Protein AF-A0A355UHU6-F1 (afdb_monomer_lite)

Radius of gyration: 19.0 Å; chains: 1; bounding box: 37×57×44 Å

Structure (mmCIF, N/CA/C/O backbone):
data_AF-A0A355UHU6-F1
#
_entry.id   AF-A0A355UHU6-F1
#
loop_
_atom_site.group_PDB
_atom_site.id
_atom_site.type_symbol
_atom_site.label_atom_id
_atom_site.label_alt_id
_atom_site.label_comp_id
_atom_site.label_asym_id
_atom_site.label_entity_id
_atom_site.label_seq_id
_atom_site.pdbx_PDB_ins_code
_atom_site.Cartn_x
_atom_site.Cartn_y
_atom_site.Cartn_z
_atom_site.occupancy
_atom_site.B_iso_or_equiv
_atom_site.auth_seq_id
_atom_site.auth_comp_id
_atom_site.auth_asym_id
_atom_site.auth_atom_id
_atom_site.pdbx_PDB_model_num
ATOM 1 N N . MET A 1 1 ? -1.831 4.126 7.363 1.00 79.56 1 MET A N 1
ATOM 2 C CA . MET A 1 1 ? -1.917 5.617 7.321 1.00 79.56 1 MET A CA 1
ATOM 3 C C . MET A 1 1 ? -3.038 6.182 6.442 1.00 79.56 1 MET A C 1
ATOM 5 O O . MET A 1 1 ? -3.705 7.107 6.887 1.00 79.56 1 MET A O 1
ATOM 9 N N . ALA A 1 2 ? -3.263 5.689 5.214 1.00 89.00 2 ALA A N 1
ATOM 10 C CA . ALA A 1 2 ? -4.284 6.262 4.321 1.00 89.00 2 ALA A CA 1
ATOM 11 C C . ALA A 1 2 ? -5.703 6.239 4.928 1.00 89.00 2 ALA A C 1
ATOM 13 O O . ALA A 1 2 ? -6.396 7.253 4.894 1.00 89.00 2 ALA A O 1
ATOM 14 N N . ILE A 1 3 ? -6.084 5.127 5.567 1.00 92.25 3 ILE A N 1
ATOM 15 C CA . ILE A 1 3 ? -7.391 4.966 6.225 1.00 92.25 3 ILE A CA 1
ATOM 16 C C . ILE A 1 3 ? -7.560 5.963 7.380 1.00 92.25 3 ILE A C 1
ATOM 18 O O . ILE A 1 3 ? -8.572 6.651 7.427 1.00 92.25 3 ILE A O 1
ATOM 22 N N . LEU A 1 4 ? -6.549 6.120 8.249 1.00 91.81 4 LEU A N 1
ATOM 23 C CA . LEU A 1 4 ? -6.569 7.112 9.338 1.00 91.81 4 LEU A CA 1
ATOM 24 C C . LEU A 1 4 ? -6.825 8.526 8.812 1.00 91.81 4 LEU A C 1
ATOM 26 O O . LEU A 1 4 ? -7.650 9.252 9.357 1.00 91.81 4 LEU A O 1
ATOM 30 N N . ASN A 1 5 ? -6.151 8.909 7.723 1.00 91.06 5 ASN A N 1
ATOM 31 C CA . ASN A 1 5 ? -6.349 10.224 7.124 1.00 91.06 5 ASN A CA 1
ATOM 32 C C . ASN A 1 5 ? -7.797 10.416 6.648 1.00 91.06 5 ASN A C 1
ATOM 34 O O . ASN A 1 5 ? -8.384 11.461 6.913 1.00 91.06 5 ASN A O 1
ATOM 38 N N . GLN A 1 6 ? -8.398 9.416 5.994 1.00 93.06 6 GLN A N 1
ATOM 39 C CA . GLN A 1 6 ? -9.801 9.492 5.567 1.00 93.06 6 GLN A CA 1
ATOM 40 C C . GLN A 1 6 ? -10.775 9.503 6.754 1.00 93.06 6 GLN A C 1
ATOM 42 O O . GLN A 1 6 ? -11.723 10.289 6.762 1.00 93.06 6 GLN A O 1
ATOM 47 N N . ALA A 1 7 ? -10.521 8.690 7.782 1.00 93.44 7 ALA A N 1
ATOM 48 C CA . ALA A 1 7 ? -11.329 8.656 9.000 1.00 93.44 7 ALA A CA 1
ATOM 49 C C . ALA A 1 7 ? -11.343 10.013 9.721 1.00 93.44 7 ALA A C 1
ATOM 51 O O . ALA A 1 7 ? -12.395 10.473 10.161 1.00 93.44 7 ALA A O 1
ATOM 52 N N . ILE A 1 8 ? -10.200 10.700 9.773 1.00 92.81 8 ILE A N 1
ATOM 53 C CA . ILE A 1 8 ? -10.086 12.025 10.390 1.00 92.81 8 ILE A CA 1
ATOM 54 C C . ILE A 1 8 ? -10.704 13.105 9.494 1.00 92.81 8 ILE A C 1
ATOM 56 O O . ILE A 1 8 ? -11.571 13.850 9.939 1.00 92.81 8 ILE A O 1
ATOM 60 N N . THR A 1 9 ? -10.271 13.198 8.235 1.00 91.31 9 THR A N 1
ATOM 61 C CA . THR A 1 9 ? -10.611 14.336 7.360 1.00 91.31 9 THR A CA 1
ATOM 62 C C . THR A 1 9 ? -12.025 14.277 6.795 1.00 91.31 9 THR A C 1
ATOM 64 O O . THR A 1 9 ? -12.657 15.319 6.651 1.00 91.31 9 THR A O 1
ATOM 67 N N . ILE A 1 10 ? -12.531 13.080 6.486 1.00 90.94 10 ILE A N 1
ATOM 68 C CA . ILE A 1 10 ? -13.889 12.886 5.962 1.00 90.94 10 ILE A CA 1
ATOM 69 C C . ILE A 1 10 ? -14.829 12.392 7.059 1.00 90.94 10 ILE A C 1
ATOM 71 O O . ILE A 1 10 ? -15.985 12.803 7.119 1.00 90.94 10 ILE A O 1
ATOM 75 N N . GLY A 1 11 ? -14.362 11.470 7.902 1.00 90.25 11 GLY A N 1
ATOM 76 C CA . GLY A 1 11 ? -15.195 10.859 8.937 1.00 90.25 11 GLY A CA 1
ATOM 77 C C . GLY A 1 11 ? -15.430 11.732 10.165 1.00 90.25 11 GLY A C 1
ATOM 78 O O . GLY A 1 11 ? -16.421 11.503 10.854 1.00 90.25 11 GLY A O 1
ATOM 79 N N . GLY A 1 12 ? -14.544 12.696 10.443 1.00 91.81 12 GLY A N 1
ATOM 80 C CA . GLY A 1 12 ? -14.554 13.449 11.699 1.00 91.81 12 GLY A CA 1
ATOM 81 C C . GLY A 1 12 ? -14.265 12.575 12.925 1.00 91.81 12 GLY A C 1
ATOM 82 O O . GLY A 1 12 ? -14.586 12.960 14.043 1.00 91.81 12 GLY A O 1
ATOM 83 N N . ASP A 1 13 ? -13.670 11.391 12.743 1.00 93.31 13 ASP A N 1
ATOM 84 C CA . ASP A 1 13 ? -13.537 10.380 13.799 1.00 93.31 13 ASP A CA 1
ATOM 85 C C . ASP A 1 13 ? -12.340 10.634 14.741 1.00 93.31 13 ASP A C 1
ATOM 87 O O . ASP A 1 13 ? -11.940 9.737 15.478 1.00 93.31 13 ASP A O 1
ATOM 91 N N . LEU A 1 14 ? -11.763 11.843 14.754 1.00 91.94 14 LEU A N 1
ATOM 92 C CA . LEU A 1 14 ? -10.572 12.159 15.554 1.00 91.94 14 LEU A CA 1
ATOM 93 C C . LEU A 1 14 ? -10.762 11.831 17.042 1.00 91.94 14 LEU A C 1
ATOM 95 O O . LEU A 1 14 ? -9.931 11.139 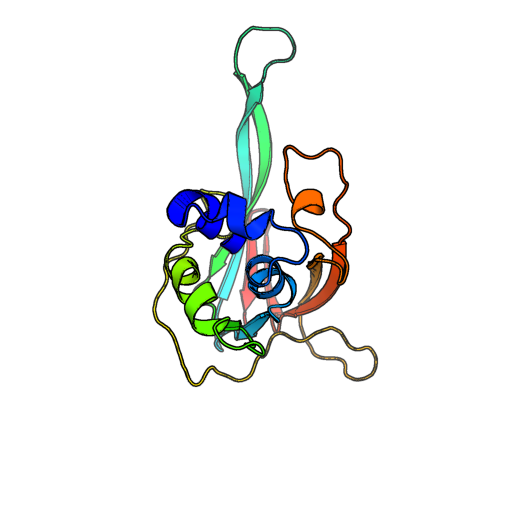17.621 1.00 91.94 14 LEU A O 1
ATOM 99 N N . GLU A 1 15 ? -11.866 12.273 17.647 1.00 91.25 15 GLU A N 1
ATOM 100 C CA . GLU A 1 15 ? -12.151 12.017 19.067 1.00 91.25 15 GLU A CA 1
ATOM 101 C C . GLU A 1 15 ? -12.335 10.520 19.354 1.00 91.25 15 GLU A C 1
ATOM 103 O O . GLU A 1 15 ? -11.826 9.994 20.346 1.00 91.25 15 GLU A O 1
ATOM 108 N N . LYS A 1 16 ? -13.005 9.803 18.443 1.00 92.12 16 LYS A N 1
ATOM 109 C CA . LYS A 1 16 ? -13.212 8.356 18.565 1.00 92.12 16 LYS A CA 1
ATOM 110 C C . LYS A 1 16 ? -11.896 7.601 18.484 1.00 92.12 16 LYS A C 1
ATOM 112 O O . LYS A 1 16 ? -11.697 6.665 19.249 1.00 92.12 16 LYS A O 1
ATOM 117 N N . LEU A 1 17 ? -11.005 7.992 17.575 1.00 91.81 17 LEU A N 1
ATOM 118 C CA . LEU A 1 17 ? -9.686 7.381 17.409 1.00 91.81 17 LEU A CA 1
ATOM 119 C C . LEU A 1 17 ? -8.762 7.693 18.594 1.00 91.81 17 LEU A C 1
ATOM 121 O O . LEU A 1 17 ? -8.019 6.815 19.022 1.00 91.81 17 LEU A O 1
ATOM 125 N N . ALA A 1 18 ? -8.838 8.907 19.144 1.00 90.25 18 ALA A N 1
ATOM 126 C CA . ALA A 1 18 ? -8.024 9.353 20.275 1.00 90.25 18 ALA A CA 1
ATOM 127 C C . ALA A 1 18 ? -8.492 8.810 21.639 1.00 90.25 18 ALA A C 1
ATOM 129 O O . ALA A 1 18 ? -7.778 8.937 22.632 1.00 90.25 18 ALA A O 1
ATOM 130 N N . THR A 1 19 ? -9.681 8.203 21.710 1.00 91.06 19 THR A N 1
ATOM 131 C CA . THR A 1 19 ? -10.182 7.591 22.946 1.00 91.06 19 THR A CA 1
ATOM 132 C C . THR A 1 19 ? -9.255 6.453 23.391 1.00 91.06 19 THR A C 1
ATOM 134 O O . THR A 1 19 ? -8.835 5.620 22.584 1.00 91.06 19 THR A O 1
ATOM 137 N N . ILE A 1 20 ? -8.940 6.392 24.688 1.00 82.25 20 ILE A N 1
ATOM 138 C CA . ILE A 1 20 ? -8.117 5.317 25.260 1.00 82.25 20 ILE A CA 1
ATOM 139 C C . ILE A 1 20 ? -8.783 3.965 24.972 1.00 82.25 20 ILE A C 1
ATOM 141 O O . ILE A 1 20 ? -9.972 3.796 25.230 1.00 82.25 20 ILE A O 1
ATOM 145 N N . ASN A 1 21 ? -8.011 3.006 24.454 1.00 81.56 21 ASN A N 1
ATOM 146 C CA . ASN A 1 21 ? -8.501 1.692 24.014 1.00 81.56 21 ASN A CA 1
ATOM 147 C C . ASN A 1 21 ? -9.633 1.776 22.973 1.00 81.56 21 ASN A C 1
ATOM 149 O O . ASN A 1 21 ? -10.577 0.992 23.004 1.00 81.56 21 ASN A O 1
ATOM 153 N N . SER A 1 22 ? -9.549 2.738 22.051 1.00 87.69 2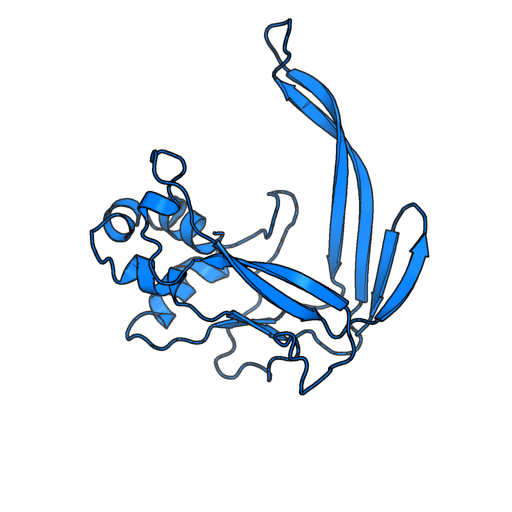2 SER A N 1
ATOM 154 C CA . SER A 1 22 ? -10.507 2.867 20.956 1.00 87.69 22 SER A CA 1
ATOM 155 C C . SER A 1 22 ? -10.571 1.609 20.089 1.00 87.69 22 SER A C 1
ATOM 157 O O . SER A 1 22 ? -9.607 1.273 19.396 1.00 87.69 22 SER A O 1
ATOM 159 N N . ASN A 1 23 ? -11.757 0.997 20.037 1.00 89.88 23 ASN A N 1
ATOM 160 C CA . ASN A 1 23 ? -12.057 -0.082 19.095 1.00 89.88 23 ASN A CA 1
ATOM 161 C C . ASN A 1 23 ? -11.900 0.379 17.631 1.00 89.88 23 ASN A C 1
ATOM 163 O O . ASN A 1 23 ? -11.504 -0.383 16.760 1.00 89.88 23 ASN A O 1
ATOM 167 N N . PHE A 1 24 ? -12.161 1.655 17.335 1.00 92.31 24 PHE A N 1
ATOM 168 C CA . PHE A 1 24 ? -12.012 2.185 15.976 1.00 92.31 24 PHE A CA 1
ATOM 169 C C . PHE A 1 24 ? -10.550 2.287 15.552 1.00 92.31 24 PHE A C 1
ATOM 171 O O . PHE A 1 24 ? -10.222 2.097 14.381 1.00 92.31 24 PHE A O 1
ATOM 178 N N . PHE A 1 25 ? -9.659 2.583 16.501 1.00 93.25 25 PHE A N 1
ATOM 179 C CA . PHE A 1 25 ? -8.235 2.564 16.215 1.00 93.25 25 PHE A CA 1
ATOM 180 C C . PHE A 1 25 ? -7.731 1.130 16.030 1.00 93.25 25 PHE A C 1
ATOM 182 O O . PHE A 1 25 ? -6.998 0.886 15.072 1.00 93.25 25 PHE A O 1
ATOM 189 N N . SER A 1 26 ? -8.173 0.172 16.859 1.00 92.06 26 SER A N 1
ATOM 190 C CA . SER A 1 26 ? -7.826 -1.246 16.671 1.00 92.06 26 SER A CA 1
ATOM 191 C C . SER A 1 26 ? -8.353 -1.802 15.349 1.00 92.06 26 SER A C 1
ATOM 193 O O . SER A 1 26 ? -7.637 -2.549 14.694 1.00 92.06 26 SER A O 1
ATOM 195 N N . PHE A 1 27 ? -9.527 -1.365 14.876 1.00 93.94 27 PHE A N 1
ATOM 196 C CA . PHE A 1 27 ? -10.042 -1.744 13.554 1.00 93.94 27 PHE A CA 1
ATOM 197 C C . PHE A 1 27 ? -9.082 -1.416 12.409 1.00 93.94 27 PHE A C 1
ATOM 199 O O . PHE A 1 27 ? -9.077 -2.140 11.418 1.00 93.94 27 PHE A O 1
ATOM 206 N N . ILE A 1 28 ? -8.301 -0.335 12.524 1.00 93.19 28 ILE A N 1
ATOM 207 C CA . ILE A 1 28 ? -7.316 0.067 11.511 1.00 93.19 28 ILE A CA 1
ATOM 208 C C . ILE A 1 28 ? -5.939 -0.527 11.816 1.00 93.19 28 ILE A C 1
ATOM 210 O O . ILE A 1 28 ? -5.252 -0.945 10.891 1.00 93.19 28 ILE A O 1
ATOM 214 N N . ARG A 1 29 ? -5.517 -0.519 13.086 1.00 91.75 29 ARG A N 1
ATOM 215 C CA . ARG A 1 29 ? -4.189 -0.982 13.513 1.00 91.75 29 ARG A CA 1
ATOM 216 C C . ARG A 1 29 ? -4.016 -2.484 13.320 1.00 91.75 29 ARG A C 1
ATOM 218 O O . ARG A 1 29 ? -2.966 -2.905 12.866 1.00 91.75 29 ARG A O 1
ATOM 225 N N . ASP A 1 30 ? -5.039 -3.255 13.671 1.00 91.25 30 ASP A N 1
ATOM 226 C CA . ASP A 1 30 ? -4.998 -4.720 13.664 1.00 91.25 30 ASP A CA 1
ATOM 227 C C . ASP A 1 30 ? -5.579 -5.304 12.367 1.00 91.25 30 ASP A C 1
ATOM 229 O O . ASP A 1 30 ? -5.757 -6.515 12.256 1.00 91.25 30 ASP A O 1
ATOM 233 N N . ALA A 1 31 ? -5.926 -4.456 11.390 1.00 91.94 31 ALA A N 1
ATOM 234 C CA . ALA A 1 31 ? -6.365 -4.924 10.084 1.00 91.94 31 ALA A CA 1
ATOM 235 C C . ALA A 1 31 ? -5.192 -5.605 9.383 1.00 91.94 31 ALA A C 1
ATOM 237 O O . ALA A 1 31 ? -4.225 -4.945 9.011 1.00 91.94 31 ALA A O 1
ATOM 238 N N . LYS A 1 32 ? -5.303 -6.914 9.168 1.00 92.38 32 LYS A N 1
ATOM 239 C CA . LYS A 1 32 ? -4.347 -7.640 8.342 1.00 92.38 32 LYS A CA 1
ATOM 240 C C . LYS A 1 32 ? -4.660 -7.377 6.872 1.00 92.38 32 LYS A C 1
ATOM 242 O O . LYS A 1 32 ? -5.812 -7.494 6.446 1.00 92.38 32 LYS A O 1
ATOM 247 N N . ILE A 1 33 ? -3.631 -6.965 6.136 1.00 94.19 33 ILE A N 1
ATOM 248 C CA . ILE A 1 33 ? -3.735 -6.526 4.748 1.00 94.19 33 ILE A CA 1
ATOM 249 C C . ILE A 1 33 ? -2.888 -7.450 3.886 1.00 94.19 33 ILE A C 1
ATOM 251 O O . ILE A 1 33 ? -1.673 -7.499 4.038 1.00 94.19 33 ILE A O 1
ATOM 255 N N . ASP A 1 34 ? -3.541 -8.123 2.952 1.00 96.06 34 ASP A N 1
ATOM 256 C CA . ASP A 1 34 ? -2.912 -8.970 1.950 1.00 96.06 34 ASP A CA 1
ATOM 257 C C . ASP A 1 34 ? -3.133 -8.375 0.550 1.00 96.06 34 ASP A C 1
ATOM 259 O O . ASP A 1 34 ? -3.939 -7.459 0.353 1.00 96.06 34 ASP A O 1
ATOM 263 N N . PHE A 1 35 ? -2.404 -8.877 -0.447 1.00 97.00 35 PHE A N 1
ATOM 264 C CA . PHE A 1 35 ? -2.485 -8.362 -1.813 1.00 97.00 35 PHE A CA 1
ATOM 265 C C . PHE A 1 35 ? -2.568 -9.487 -2.835 1.00 97.00 35 PHE A C 1
ATOM 267 O O . PHE A 1 35 ? -1.878 -10.508 -2.732 1.00 97.00 35 PHE A O 1
ATOM 274 N N . TYR A 1 36 ? -3.364 -9.238 -3.869 1.00 97.94 36 TYR A N 1
ATOM 275 C CA . TYR A 1 36 ? -3.374 -10.040 -5.078 1.00 97.94 36 TYR A CA 1
ATOM 276 C C . TYR A 1 36 ? -3.027 -9.173 -6.290 1.00 97.94 36 TYR A C 1
ATOM 278 O O . TYR A 1 36 ? -3.587 -8.095 -6.510 1.00 97.94 36 TYR A O 1
ATOM 286 N N . ILE A 1 37 ? -2.059 -9.654 -7.066 1.00 97.31 37 ILE A N 1
ATOM 287 C CA . ILE A 1 37 ? -1.626 -9.055 -8.324 1.00 97.31 37 ILE A CA 1
ATOM 288 C C . ILE A 1 37 ? -2.040 -9.974 -9.470 1.00 97.31 37 ILE A C 1
ATOM 290 O O . ILE A 1 37 ? -1.618 -11.127 -9.523 1.00 97.31 37 ILE A O 1
ATOM 294 N N . GLU A 1 38 ? -2.830 -9.461 -10.409 1.00 97.12 38 GLU A N 1
ATOM 295 C CA . GLU A 1 38 ? -3.298 -10.232 -11.561 1.00 97.12 38 GLU A CA 1
ATOM 296 C C . GLU A 1 38 ? -2.134 -10.732 -12.436 1.00 97.12 38 GLU A C 1
ATOM 298 O O . GLU A 1 38 ? -1.136 -10.033 -12.632 1.00 97.12 38 GLU A O 1
ATOM 303 N N . ALA A 1 39 ? -2.267 -11.932 -13.004 1.00 95.38 39 ALA A N 1
ATOM 304 C CA . ALA A 1 39 ? -1.291 -12.476 -13.942 1.00 95.38 39 ALA A CA 1
ATOM 305 C C . ALA A 1 39 ? -1.168 -11.620 -15.217 1.00 95.38 39 ALA A C 1
ATOM 307 O O . ALA A 1 39 ? -2.123 -10.999 -15.672 1.00 95.38 39 ALA A O 1
ATOM 308 N N . ASN A 1 40 ? 0.011 -11.642 -15.844 1.00 95.69 40 ASN A N 1
ATOM 309 C CA . ASN A 1 40 ? 0.364 -10.781 -16.981 1.00 95.69 40 ASN A CA 1
ATOM 310 C C . ASN A 1 40 ? 0.266 -9.267 -16.708 1.00 95.69 40 ASN A C 1
ATOM 312 O O . ASN A 1 40 ? 0.210 -8.481 -17.656 1.00 95.69 40 ASN A O 1
ATOM 316 N N . SER A 1 41 ? 0.316 -8.852 -15.442 1.00 97.31 41 SER A N 1
ATOM 317 C CA . SER A 1 41 ? 0.420 -7.443 -15.072 1.00 97.31 41 SER A CA 1
ATOM 318 C C . SER A 1 41 ? 1.834 -6.917 -15.285 1.00 97.31 41 SER A C 1
ATOM 320 O O . SER A 1 41 ? 2.824 -7.608 -15.037 1.00 97.31 41 SER A O 1
ATOM 322 N N . TYR A 1 42 ? 1.926 -5.658 -15.697 1.00 97.88 42 TYR A N 1
ATOM 323 C CA . TYR A 1 42 ? 3.162 -4.911 -15.866 1.00 97.88 42 TYR A CA 1
ATOM 324 C C . TYR A 1 42 ? 3.239 -3.771 -14.853 1.00 97.88 42 TYR A C 1
ATOM 326 O O . TYR A 1 42 ? 2.275 -3.033 -14.639 1.00 97.88 42 TYR A O 1
ATOM 334 N N . PHE A 1 43 ? 4.431 -3.594 -14.289 1.00 97.69 43 PHE A N 1
ATOM 335 C CA . PHE A 1 43 ? 4.759 -2.520 -13.359 1.00 97.69 43 PHE A CA 1
ATOM 336 C C . PHE A 1 43 ? 5.936 -1.731 -13.915 1.00 97.69 43 PHE A C 1
ATOM 338 O O . PHE A 1 43 ? 7.057 -2.236 -13.978 1.00 97.69 43 PHE A O 1
ATOM 345 N N . ALA A 1 44 ? 5.693 -0.488 -14.323 1.00 97.19 44 ALA A N 1
ATOM 346 C CA . ALA A 1 44 ? 6.744 0.399 -14.805 1.00 97.19 44 ALA A CA 1
ATOM 347 C C . ALA A 1 44 ? 7.103 1.404 -13.711 1.00 97.19 44 ALA A C 1
ATOM 349 O O . ALA A 1 44 ? 6.327 2.308 -13.402 1.00 97.19 44 ALA A O 1
ATOM 350 N N . VAL A 1 45 ? 8.291 1.250 -13.133 1.00 95.88 45 VAL A N 1
ATOM 351 C CA . VAL A 1 45 ? 8.869 2.198 -12.181 1.00 95.88 45 VAL A CA 1
ATOM 352 C C . VAL A 1 45 ? 9.623 3.254 -12.973 1.00 95.88 45 VAL A C 1
ATOM 354 O O . VAL A 1 45 ? 10.631 2.952 -13.601 1.00 95.88 45 VAL A O 1
ATOM 357 N N . ASN A 1 46 ? 9.128 4.486 -12.984 1.00 94.56 46 ASN A N 1
ATOM 358 C CA . ASN A 1 46 ? 9.772 5.620 -13.630 1.00 94.56 46 ASN A CA 1
ATOM 359 C C . ASN A 1 46 ? 10.683 6.356 -12.641 1.00 94.56 46 ASN A C 1
ATOM 361 O O . ASN A 1 46 ? 10.214 6.825 -11.604 1.00 94.56 46 ASN A O 1
ATOM 365 N N . ASN A 1 47 ? 11.950 6.524 -13.015 1.00 91.50 47 ASN A N 1
ATOM 366 C CA . ASN A 1 47 ? 12.952 7.247 -12.240 1.00 91.50 47 ASN A CA 1
ATOM 367 C C . ASN A 1 47 ? 12.977 8.710 -12.690 1.00 91.50 47 ASN A C 1
ATOM 369 O O . ASN A 1 47 ? 13.602 9.070 -13.691 1.00 91.50 47 ASN A O 1
ATOM 373 N N . SER A 1 48 ? 12.292 9.567 -11.941 1.00 85.62 48 SER A N 1
ATOM 374 C CA . SER A 1 48 ? 12.098 10.971 -12.279 1.00 85.62 48 SER A CA 1
ATOM 375 C C . SER A 1 48 ? 13.004 11.898 -11.466 1.00 85.62 48 SER A C 1
ATOM 377 O O . SER A 1 48 ? 13.012 11.899 -10.233 1.00 85.62 48 SER A O 1
ATOM 379 N N . PHE A 1 49 ? 13.712 12.779 -12.175 1.00 85.19 49 PHE A N 1
ATOM 380 C CA . PHE A 1 49 ? 14.361 13.955 -11.599 1.00 85.19 49 PHE A CA 1
ATOM 381 C C . PHE A 1 49 ? 13.424 15.153 -11.725 1.00 85.19 49 PHE A C 1
ATOM 383 O O . PHE A 1 49 ? 13.287 15.735 -12.800 1.00 85.19 49 PHE A O 1
ATOM 390 N N . VAL A 1 50 ? 12.780 15.529 -10.621 1.00 82.25 50 VAL A N 1
ATOM 391 C CA . VAL A 1 50 ? 11.839 16.655 -10.593 1.00 82.25 50 VAL A CA 1
ATOM 392 C C . VAL A 1 50 ? 12.395 17.806 -9.769 1.00 82.25 50 VAL A C 1
ATOM 394 O O . VAL A 1 50 ? 13.024 17.606 -8.729 1.00 82.25 50 VAL A O 1
ATOM 397 N N . LYS A 1 51 ? 12.137 19.040 -10.205 1.00 84.94 51 LYS A N 1
ATOM 398 C CA . LYS A 1 51 ? 12.339 20.212 -9.350 1.00 84.94 51 LYS A CA 1
ATOM 399 C C . LYS A 1 51 ? 11.144 20.354 -8.413 1.00 84.94 51 LYS A C 1
ATOM 401 O O . LYS A 1 51 ? 10.001 20.350 -8.861 1.00 84.94 51 LYS A O 1
ATOM 406 N N . ILE A 1 52 ? 11.409 20.492 -7.120 1.00 85.12 52 ILE A N 1
ATOM 407 C CA . ILE A 1 52 ? 10.406 20.771 -6.092 1.00 85.12 52 ILE A CA 1
ATOM 408 C C . ILE A 1 52 ? 10.730 22.082 -5.387 1.00 85.12 52 ILE A C 1
ATOM 410 O O . ILE A 1 52 ? 11.884 22.502 -5.326 1.00 85.12 52 ILE A O 1
ATOM 414 N N . LEU A 1 53 ? 9.705 22.707 -4.825 1.00 87.94 53 LEU A N 1
ATOM 415 C CA . LEU A 1 53 ? 9.850 23.877 -3.975 1.00 87.94 53 LEU A CA 1
ATOM 416 C C . LEU A 1 53 ? 10.105 23.436 -2.528 1.00 87.94 53 LEU A C 1
ATOM 418 O O . LEU A 1 53 ? 9.397 22.573 -2.006 1.00 87.94 53 LEU A O 1
ATOM 422 N N . LYS A 1 54 ? 11.120 24.012 -1.881 1.00 86.31 54 LYS A N 1
ATOM 423 C CA . LYS A 1 54 ? 11.371 23.886 -0.437 1.00 86.31 54 LYS A CA 1
ATOM 424 C C . LYS A 1 54 ? 11.452 25.277 0.193 1.00 86.31 54 LYS A C 1
ATOM 426 O O . LYS A 1 54 ? 11.879 26.198 -0.502 1.00 86.31 54 LYS A O 1
ATOM 431 N N . PRO A 1 55 ? 11.074 25.439 1.473 1.00 87.62 55 PRO A N 1
ATOM 432 C CA . PRO A 1 55 ? 11.294 26.692 2.187 1.00 87.62 55 PRO A CA 1
ATOM 433 C C . PRO A 1 55 ? 12.752 27.134 2.039 1.00 87.62 55 PRO A C 1
ATOM 435 O O . PRO A 1 55 ? 13.667 26.320 2.222 1.00 87.62 55 PRO A O 1
ATOM 438 N N . SER A 1 56 ? 12.957 28.386 1.634 1.00 88.00 56 SER A N 1
ATOM 439 C CA . SER A 1 56 ? 14.299 28.950 1.525 1.00 88.00 56 SER A CA 1
ATOM 440 C C . SER A 1 56 ? 14.924 29.071 2.918 1.00 88.00 56 SER A C 1
ATOM 442 O O . SER A 1 56 ? 14.230 29.275 3.910 1.00 88.00 56 SER A O 1
ATOM 444 N N . ARG A 1 57 ? 16.246 28.882 3.005 1.00 79.94 57 ARG A N 1
ATOM 445 C CA . ARG A 1 57 ? 16.997 29.033 4.266 1.00 79.94 57 ARG A CA 1
ATOM 446 C C . ARG A 1 57 ? 17.437 30.476 4.520 1.00 79.94 57 ARG A C 1
ATOM 448 O O . ARG A 1 57 ? 17.856 30.771 5.632 1.00 79.94 57 ARG A O 1
ATOM 455 N N . SER A 1 58 ? 17.405 31.323 3.493 1.00 79.56 58 SER A N 1
ATOM 456 C CA . SER A 1 58 ? 17.993 32.668 3.501 1.00 79.56 58 SER A CA 1
ATOM 457 C C . SER A 1 58 ? 17.013 33.782 3.140 1.00 79.56 58 SER A C 1
ATOM 459 O O . SER A 1 58 ? 17.266 34.918 3.516 1.00 79.56 58 SER A O 1
ATOM 461 N N . ASP A 1 59 ? 15.916 33.466 2.449 1.00 76.50 59 ASP A N 1
ATOM 462 C CA . ASP A 1 59 ? 14.912 34.437 1.996 1.00 76.50 59 ASP A CA 1
ATOM 463 C C . ASP A 1 59 ? 13.517 34.047 2.486 1.00 76.50 59 ASP A C 1
ATOM 465 O O . ASP A 1 59 ? 13.234 32.863 2.698 1.00 76.50 59 ASP A O 1
ATOM 469 N N . ASP A 1 60 ? 12.614 35.023 2.563 1.00 77.19 60 ASP A N 1
ATOM 470 C CA . ASP A 1 60 ? 11.183 34.751 2.671 1.00 77.19 60 ASP A CA 1
ATOM 471 C C . ASP A 1 60 ? 10.681 34.142 1.352 1.00 77.19 60 ASP A C 1
ATOM 473 O O . ASP A 1 60 ? 10.649 34.792 0.307 1.00 77.19 60 ASP A O 1
ATOM 477 N N . GLY A 1 61 ? 10.299 32.861 1.380 1.00 86.56 61 GLY A N 1
ATOM 478 C CA . GLY A 1 61 ? 9.682 32.180 0.240 1.00 86.56 61 GLY A CA 1
ATOM 479 C C . GLY A 1 61 ? 10.180 30.755 -0.004 1.00 86.56 61 GLY A C 1
ATOM 480 O O . GLY A 1 61 ? 10.666 30.062 0.893 1.00 86.56 61 GLY A O 1
ATOM 481 N N . PHE A 1 62 ? 10.026 30.291 -1.248 1.00 89.75 62 PHE A N 1
ATOM 482 C CA . PHE A 1 62 ? 10.366 28.929 -1.659 1.00 89.75 62 PHE A CA 1
ATOM 483 C C . PHE A 1 62 ? 11.481 28.910 -2.708 1.00 89.75 62 PHE A C 1
ATOM 485 O O . PHE A 1 62 ? 11.367 29.531 -3.761 1.00 89.75 62 PHE A O 1
ATOM 492 N N . GLY A 1 63 ? 12.525 28.123 -2.455 1.00 87.50 63 GLY A N 1
ATOM 493 C CA . GLY A 1 63 ? 13.587 27.834 -3.416 1.00 87.50 63 GLY A CA 1
ATOM 494 C C . GLY A 1 63 ? 13.322 26.547 -4.200 1.00 87.50 63 GLY A C 1
ATOM 495 O O . GLY A 1 63 ? 12.758 25.585 -3.670 1.00 87.50 63 GLY A O 1
ATOM 496 N N . GLN A 1 64 ? 13.763 26.498 -5.460 1.00 88.94 64 GLN A N 1
ATOM 497 C CA . GLN A 1 64 ? 13.769 25.260 -6.241 1.00 88.94 64 GLN A CA 1
ATOM 498 C C . GLN A 1 64 ? 14.925 24.356 -5.804 1.00 88.94 64 GLN A C 1
ATOM 500 O O . GLN A 1 64 ? 16.071 24.784 -5.701 1.00 88.94 64 GLN A O 1
ATOM 505 N N . THR A 1 65 ? 14.643 23.073 -5.621 1.00 89.12 65 THR A N 1
ATOM 506 C CA . THR A 1 65 ? 15.655 22.040 -5.405 1.00 89.12 65 THR A CA 1
ATOM 507 C C . THR A 1 65 ? 15.309 20.800 -6.212 1.00 89.12 65 THR A C 1
ATOM 509 O O . THR A 1 65 ? 14.144 20.548 -6.519 1.00 89.12 65 THR A O 1
ATOM 512 N N . VAL A 1 66 ? 16.317 20.019 -6.575 1.00 87.81 66 VAL A N 1
ATOM 513 C CA . VAL A 1 66 ? 16.110 18.757 -7.281 1.00 87.81 66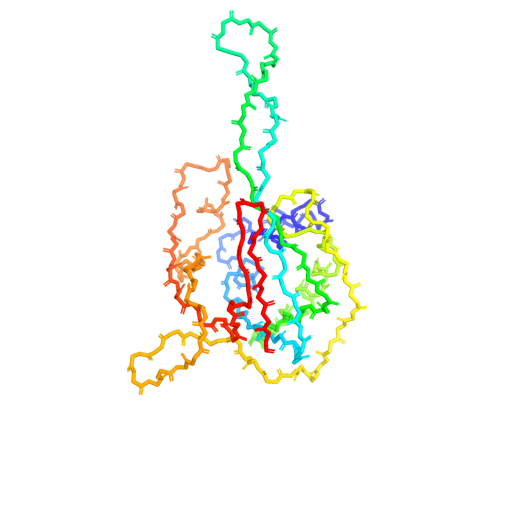 VAL A CA 1
ATOM 514 C C . VAL A 1 66 ? 15.747 17.679 -6.265 1.00 87.81 66 VAL A C 1
ATOM 516 O O . VAL A 1 66 ? 16.385 17.550 -5.221 1.00 87.81 66 VAL A O 1
ATOM 519 N N . ALA A 1 67 ? 14.713 16.904 -6.570 1.00 86.50 67 ALA A N 1
ATOM 520 C CA . ALA A 1 67 ? 14.347 15.711 -5.830 1.00 86.50 67 ALA A CA 1
ATOM 521 C C . ALA A 1 67 ? 14.294 14.516 -6.777 1.00 86.50 67 ALA A C 1
ATOM 523 O O . ALA A 1 67 ? 13.710 14.588 -7.860 1.00 86.50 67 ALA A O 1
ATOM 524 N N . PHE A 1 68 ? 14.885 13.416 -6.328 1.00 87.38 68 PHE A N 1
ATOM 525 C CA . PHE A 1 68 ? 14.716 12.119 -6.958 1.00 87.38 68 PHE A CA 1
ATOM 526 C C . PHE A 1 68 ? 13.387 11.520 -6.497 1.00 87.38 68 PHE A C 1
ATOM 528 O O . PHE A 1 68 ? 13.090 11.519 -5.297 1.00 87.38 68 PHE A O 1
ATOM 535 N N . ARG A 1 69 ? 12.557 11.083 -7.444 1.00 88.06 69 ARG A N 1
ATOM 536 C CA . ARG A 1 69 ? 11.275 10.436 -7.166 1.00 88.06 69 ARG A CA 1
ATOM 537 C C . ARG A 1 69 ? 11.065 9.275 -8.110 1.00 88.06 69 ARG A C 1
ATOM 539 O O . ARG A 1 69 ? 11.305 9.402 -9.305 1.00 88.06 69 ARG A O 1
ATOM 546 N N . GLU A 1 70 ? 10.524 8.204 -7.563 1.00 91.50 70 GLU A N 1
ATOM 547 C CA . GLU A 1 70 ? 10.074 7.058 -8.333 1.00 91.50 70 GLU A CA 1
ATOM 548 C C . GLU A 1 70 ? 8.546 7.031 -8.340 1.00 91.50 70 GLU A C 1
ATOM 550 O O . GLU A 1 70 ? 7.901 7.281 -7.317 1.00 91.50 70 GLU A O 1
ATOM 555 N N . TYR A 1 71 ? 7.972 6.780 -9.513 1.00 92.75 71 TYR A N 1
ATOM 556 C CA . TYR A 1 71 ? 6.534 6.616 -9.710 1.00 92.75 71 TYR A CA 1
ATOM 557 C C . TYR A 1 71 ? 6.277 5.258 -10.336 1.00 92.75 71 TYR A C 1
ATOM 559 O O . TYR A 1 71 ? 7.024 4.845 -11.216 1.00 92.75 71 TYR A O 1
ATOM 567 N N . ILE A 1 72 ? 5.215 4.583 -9.912 1.00 94.56 72 ILE A N 1
ATOM 568 C CA . ILE A 1 72 ? 4.859 3.264 -10.430 1.00 94.56 72 ILE A CA 1
ATOM 569 C C . ILE A 1 72 ? 3.592 3.407 -11.263 1.00 94.56 72 ILE A C 1
ATOM 571 O O . ILE A 1 72 ? 2.586 3.926 -10.782 1.00 94.56 72 ILE A O 1
ATOM 575 N N . TYR A 1 73 ? 3.655 2.948 -12.506 1.00 95.38 73 TYR A N 1
ATOM 576 C CA . TYR A 1 73 ? 2.484 2.683 -13.330 1.00 95.38 73 TYR A CA 1
ATOM 577 C C . TYR A 1 73 ? 2.136 1.197 -13.246 1.00 95.38 73 TYR A C 1
ATOM 579 O O . TYR A 1 73 ? 3.028 0.355 -13.357 1.00 95.38 73 TYR A O 1
ATOM 587 N N . LEU A 1 74 ? 0.850 0.900 -13.063 1.00 96.06 74 LEU A N 1
ATOM 588 C CA . LEU A 1 74 ? 0.292 -0.446 -13.001 1.00 96.06 74 LEU A CA 1
ATOM 589 C C . LEU A 1 74 ? -0.589 -0.647 -14.239 1.00 96.06 74 LEU A C 1
ATOM 591 O O . LEU A 1 74 ? -1.453 0.189 -14.508 1.00 96.06 74 LEU A O 1
ATOM 595 N N . SER A 1 75 ? -0.378 -1.727 -14.996 1.00 97.31 75 SER A N 1
ATOM 596 C CA . SER A 1 75 ? -1.211 -2.028 -16.174 1.00 97.31 75 SER A CA 1
ATOM 597 C C . SER A 1 75 ? -2.585 -2.599 -15.825 1.00 97.31 75 SER A C 1
ATOM 599 O O . SER A 1 75 ? -3.493 -2.522 -16.648 1.00 97.31 75 SER A O 1
ATOM 601 N N . SER A 1 76 ? -2.710 -3.187 -14.637 1.00 97.06 76 SER A N 1
ATOM 602 C CA . SER A 1 76 ? -3.897 -3.901 -14.169 1.00 97.06 76 SER A CA 1
ATOM 603 C C . SER A 1 76 ? -4.263 -3.434 -12.756 1.00 97.06 76 SER A C 1
ATOM 605 O O . SER A 1 76 ? -3.394 -2.905 -12.048 1.00 97.06 76 SER A O 1
ATOM 607 N N . PRO A 1 77 ? -5.527 -3.597 -12.330 1.00 96.25 77 PRO A N 1
ATOM 608 C CA . PRO A 1 77 ? -5.936 -3.298 -10.964 1.00 96.25 77 PRO A CA 1
ATOM 609 C C . PRO A 1 77 ? -5.112 -4.060 -9.919 1.00 96.25 77 PRO A C 1
ATOM 611 O O . PRO A 1 77 ? -4.719 -5.206 -10.124 1.00 96.25 77 PRO A O 1
ATOM 614 N N . LEU A 1 78 ? -4.876 -3.413 -8.778 1.00 96.06 78 LEU A N 1
ATOM 615 C CA . LEU A 1 78 ? -4.322 -4.054 -7.589 1.00 96.06 78 LEU A CA 1
ATOM 616 C C . LEU A 1 78 ? -5.472 -4.411 -6.653 1.00 96.06 78 LEU A C 1
ATOM 618 O O . LEU A 1 78 ?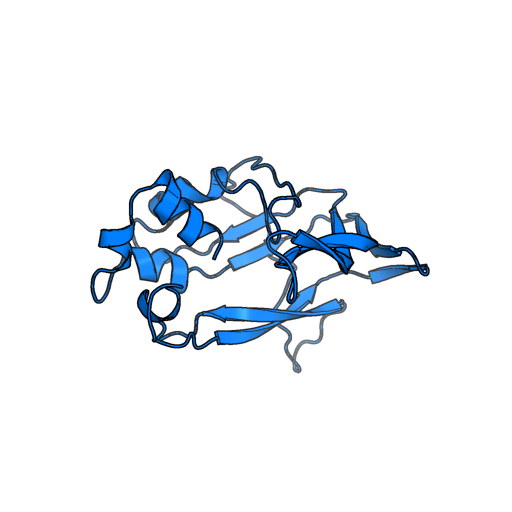 -6.231 -3.525 -6.252 1.00 96.06 78 LEU A O 1
ATOM 622 N N . GLU A 1 79 ? -5.565 -5.677 -6.265 1.00 97.62 79 GLU A N 1
ATOM 623 C CA . GLU A 1 79 ? -6.517 -6.116 -5.254 1.00 97.62 79 GLU A CA 1
ATOM 624 C C . GLU A 1 79 ? -5.867 -6.039 -3.868 1.00 97.62 79 GLU A C 1
ATOM 626 O O . GLU A 1 79 ? -4.784 -6.582 -3.635 1.00 97.62 79 GLU A O 1
ATOM 631 N N . ILE A 1 80 ? -6.525 -5.320 -2.957 1.00 96.75 80 ILE A N 1
ATOM 632 C CA . ILE A 1 80 ? -6.102 -5.157 -1.564 1.00 96.75 80 ILE A CA 1
ATOM 633 C C . ILE A 1 80 ? -7.123 -5.878 -0.693 1.00 96.75 80 ILE A C 1
ATOM 635 O O . ILE A 1 80 ? -8.299 -5.507 -0.663 1.00 96.75 80 ILE A O 1
ATOM 639 N N . ILE A 1 81 ? -6.662 -6.898 0.014 1.00 97.00 81 ILE A N 1
ATOM 640 C CA . ILE A 1 81 ? -7.486 -7.832 0.768 1.00 97.00 81 ILE A CA 1
ATOM 641 C C . ILE A 1 81 ? -7.381 -7.458 2.242 1.00 97.00 81 ILE A C 1
ATOM 643 O O . ILE A 1 81 ? -6.286 -7.337 2.778 1.00 97.00 81 ILE A O 1
ATOM 647 N N . PHE A 1 82 ? -8.521 -7.261 2.899 1.00 95.31 82 PHE A N 1
ATOM 648 C CA . PHE A 1 82 ? -8.580 -6.942 4.324 1.00 95.31 82 PHE A CA 1
ATOM 649 C C . PHE A 1 82 ? -9.206 -8.108 5.077 1.00 95.31 82 PHE A C 1
ATOM 651 O O . PHE A 1 82 ? -10.374 -8.432 4.857 1.00 95.31 82 PHE A O 1
ATOM 658 N N . GLU A 1 83 ? -8.452 -8.708 5.994 1.00 93.19 83 GLU A N 1
ATOM 659 C CA . GLU A 1 83 ? -9.002 -9.682 6.930 1.00 93.19 83 GLU A CA 1
ATOM 660 C C . GLU A 1 83 ? -9.717 -8.935 8.064 1.00 93.19 83 GLU A C 1
ATOM 662 O O . GLU A 1 83 ? -9.122 -8.116 8.770 1.00 93.19 83 GLU A O 1
ATOM 667 N N . THR A 1 84 ? -11.013 -9.197 8.236 1.00 90.25 84 THR A N 1
ATOM 668 C CA . THR A 1 84 ? -11.827 -8.574 9.285 1.00 90.25 84 THR A CA 1
ATOM 669 C C . THR A 1 84 ? -12.176 -9.601 10.348 1.00 90.25 84 THR A C 1
ATOM 671 O O . THR A 1 84 ? -12.880 -10.568 10.060 1.00 90.25 84 THR A O 1
ATOM 674 N N . GLN A 1 85 ? -11.706 -9.381 11.573 1.00 86.62 85 GLN A N 1
ATOM 675 C CA . GLN A 1 85 ? -11.901 -10.305 12.696 1.00 86.62 85 GLN A CA 1
ATOM 676 C C . GLN A 1 85 ? -12.896 -9.772 13.734 1.00 86.62 85 GLN A C 1
ATOM 678 O O . GLN A 1 85 ? -13.510 -10.553 14.457 1.00 86.62 85 GLN A O 1
ATOM 683 N N . GLN A 1 86 ? -13.051 -8.448 13.827 1.00 87.75 86 GLN A N 1
ATOM 684 C CA . GLN A 1 86 ? -13.888 -7.804 14.840 1.00 87.75 86 GLN A CA 1
ATOM 685 C C . GLN A 1 86 ? -15.262 -7.429 14.268 1.00 87.75 86 GLN A C 1
ATOM 687 O O . GLN A 1 86 ? -15.380 -7.012 13.113 1.00 87.75 86 GLN A O 1
ATOM 692 N N . GLU A 1 87 ? -16.306 -7.537 15.092 1.00 89.44 87 GLU A N 1
ATOM 693 C CA . GLU A 1 87 ? -17.659 -7.103 14.731 1.00 89.44 87 GLU A CA 1
ATOM 694 C C . GLU A 1 87 ? -17.672 -5.598 14.407 1.00 89.44 87 GLU A C 1
ATOM 696 O O . GLU A 1 87 ? -17.113 -4.786 15.148 1.00 89.44 87 GLU A O 1
ATOM 701 N N . GLY A 1 88 ? -18.273 -5.209 13.279 1.00 91.94 88 GLY A N 1
ATOM 702 C CA . GLY A 1 88 ? -18.314 -3.814 12.827 1.00 91.94 88 GLY A CA 1
ATOM 703 C C . GLY A 1 88 ? -17.046 -3.315 12.115 1.00 91.94 88 GLY A C 1
ATOM 704 O O . GLY A 1 88 ? -17.046 -2.201 11.580 1.00 91.94 88 GLY A O 1
ATOM 705 N N . GLN A 1 89 ? -15.957 -4.100 12.090 1.00 94.00 89 GLN A N 1
ATOM 706 C CA . GLN A 1 89 ? -14.694 -3.695 11.460 1.00 94.00 89 GLN A CA 1
ATOM 707 C C . GLN A 1 89 ? -14.851 -3.532 9.946 1.00 94.00 89 GLN A C 1
ATOM 709 O O . GLN A 1 89 ? -14.372 -2.546 9.383 1.00 94.00 89 GLN A O 1
ATOM 714 N N . LYS A 1 90 ? -15.548 -4.466 9.288 1.00 94.19 90 LYS A N 1
ATOM 715 C CA . LYS A 1 90 ? -15.791 -4.429 7.840 1.00 94.19 90 LYS A CA 1
ATOM 716 C C . LYS A 1 90 ? -16.523 -3.151 7.444 1.00 94.19 90 LYS A C 1
ATOM 718 O O . LYS A 1 90 ? -16.048 -2.414 6.583 1.00 94.19 90 LYS A O 1
ATOM 723 N N . GLU A 1 91 ? -17.636 -2.856 8.107 1.00 94.56 91 GLU A N 1
ATOM 724 C CA . GLU A 1 91 ? -18.468 -1.681 7.852 1.00 94.56 91 GLU A CA 1
ATOM 725 C C . GLU A 1 91 ? -17.679 -0.389 8.094 1.00 94.56 91 GLU A C 1
ATOM 727 O O . GLU A 1 91 ? -17.756 0.562 7.308 1.00 94.56 91 GLU A O 1
ATOM 732 N N . TYR A 1 92 ? -16.873 -0.364 9.161 1.00 95.12 92 TYR A N 1
ATOM 733 C CA . TYR A 1 92 ? -16.031 0.780 9.483 1.00 95.12 92 TYR A CA 1
ATOM 734 C C . TYR A 1 92 ? -14.955 1.031 8.419 1.00 95.12 92 TYR A C 1
ATOM 736 O O . TYR A 1 92 ? -14.801 2.161 7.952 1.00 95.12 92 TYR A O 1
ATOM 744 N N . LEU A 1 93 ? -14.236 -0.010 7.992 1.00 94.94 93 LEU A N 1
ATOM 745 C CA . LEU A 1 93 ? -13.216 0.101 6.948 1.00 94.94 93 LEU A CA 1
ATOM 746 C C . LEU A 1 93 ? -13.845 0.493 5.604 1.00 94.94 93 LEU A C 1
ATOM 748 O O . LEU A 1 93 ? -13.369 1.422 4.942 1.00 94.94 93 LEU A O 1
ATOM 752 N N . GLN A 1 94 ? -14.960 -0.139 5.224 1.00 94.94 94 GLN A N 1
ATOM 753 C CA . GLN A 1 94 ? -15.672 0.167 3.983 1.00 94.94 94 GLN A CA 1
ATOM 754 C C . GLN A 1 94 ? -16.152 1.619 3.922 1.00 94.94 94 GLN A C 1
ATOM 756 O O . GLN A 1 94 ? -16.132 2.208 2.847 1.00 94.94 94 GLN A O 1
ATOM 761 N N . LYS A 1 95 ? -16.486 2.265 5.048 1.00 95.00 95 LYS A N 1
ATOM 762 C CA . LYS A 1 95 ? -16.841 3.6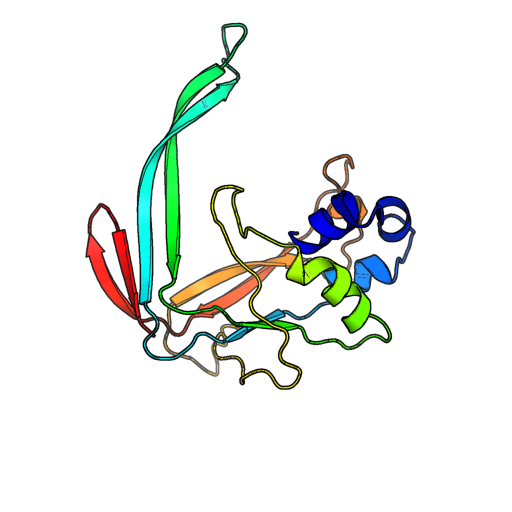99 5.084 1.00 95.00 95 LYS A CA 1
ATOM 763 C C . LYS A 1 95 ? -15.746 4.618 4.516 1.00 95.00 95 LYS A C 1
ATOM 765 O O . LYS A 1 95 ? -16.062 5.730 4.066 1.00 95.00 95 LYS A O 1
ATOM 770 N N . PHE A 1 96 ? -14.482 4.189 4.558 1.00 95.44 96 PHE A N 1
ATOM 771 C CA . PHE A 1 96 ? -13.319 5.013 4.217 1.00 95.44 96 PHE A CA 1
ATOM 772 C C . PHE A 1 96 ? -12.487 4.491 3.048 1.00 95.44 96 PHE A C 1
ATOM 774 O O . PHE A 1 96 ? -11.929 5.308 2.318 1.00 95.44 96 PHE A O 1
ATOM 781 N N . LEU A 1 97 ? -12.409 3.174 2.843 1.00 94.94 97 LEU A N 1
ATOM 782 C CA . LEU A 1 97 ? -11.544 2.575 1.821 1.00 94.94 97 LEU A CA 1
ATOM 783 C C . LEU A 1 97 ? -11.839 3.100 0.408 1.00 94.94 97 LEU A C 1
ATOM 785 O O . LEU A 1 97 ? -10.921 3.564 -0.262 1.00 94.94 97 LEU A O 1
ATOM 789 N N . HIS A 1 98 ? -13.109 3.144 -0.011 1.00 94.38 98 HIS A N 1
ATOM 790 C CA . HIS A 1 98 ? -13.498 3.638 -1.342 1.00 94.38 98 HIS A CA 1
ATOM 791 C C . HIS A 1 98 ? -13.263 5.146 -1.546 1.00 94.38 98 HIS A C 1
ATOM 793 O O . HIS A 1 98 ? -13.423 5.657 -2.652 1.00 94.38 98 HIS A O 1
ATOM 799 N N . LYS A 1 99 ? -12.907 5.881 -0.484 1.00 94.31 99 LYS A N 1
ATOM 800 C CA . LYS A 1 99 ? -12.614 7.322 -0.529 1.00 94.31 99 LYS A CA 1
ATOM 801 C C . LYS A 1 99 ? -11.121 7.615 -0.644 1.00 94.31 99 LYS A C 1
ATOM 803 O O . LYS A 1 99 ? -10.732 8.769 -0.821 1.00 94.31 99 LYS A O 1
ATOM 808 N N . ILE A 1 100 ? -10.272 6.596 -0.528 1.00 94.31 100 ILE A N 1
ATOM 809 C CA . ILE A 1 100 ? -8.837 6.736 -0.757 1.00 94.31 100 ILE A CA 1
ATOM 810 C C . ILE A 1 100 ? -8.613 6.862 -2.263 1.00 94.31 100 ILE A C 1
ATOM 812 O O . ILE A 1 100 ? -8.930 5.957 -3.024 1.00 94.31 100 ILE A O 1
ATOM 816 N N . ASN A 1 101 ? -8.047 7.991 -2.679 1.00 93.38 101 ASN A N 1
ATOM 817 C CA . ASN A 1 101 ? -7.791 8.310 -4.084 1.00 93.38 101 ASN A CA 1
ATOM 818 C C . ASN A 1 101 ? -6.297 8.428 -4.428 1.00 93.38 101 ASN A C 1
ATOM 820 O O . ASN A 1 101 ? -5.937 8.823 -5.537 1.00 93.38 101 ASN A O 1
ATOM 824 N N . TYR A 1 102 ? -5.414 8.126 -3.475 1.00 93.31 102 TYR A N 1
ATOM 825 C CA . TYR A 1 102 ? -3.980 8.025 -3.713 1.00 93.31 102 TYR A CA 1
ATOM 826 C C . TYR A 1 102 ? -3.304 7.114 -2.689 1.00 93.31 102 TYR A C 1
ATOM 828 O O . TYR A 1 102 ? -3.667 7.103 -1.509 1.00 93.31 102 TYR A O 1
ATOM 836 N N . PHE A 1 103 ? -2.241 6.438 -3.123 1.00 91.12 103 PHE A N 1
ATOM 837 C CA . PHE A 1 103 ? -1.282 5.772 -2.243 1.00 91.12 103 PHE A CA 1
ATOM 838 C C . PHE A 1 103 ? 0.102 6.407 -2.415 1.00 91.12 103 PHE A C 1
ATOM 840 O O . PHE A 1 103 ? 0.551 6.693 -3.521 1.00 91.12 103 PHE A O 1
ATOM 847 N N . GLY A 1 104 ? 0.783 6.690 -1.302 1.00 89.12 104 GLY A N 1
ATOM 848 C CA . GLY A 1 104 ? 2.054 7.416 -1.311 1.00 89.12 104 GLY A CA 1
ATOM 849 C C . GLY A 1 104 ? 1.868 8.936 -1.335 1.00 89.12 104 GLY A C 1
ATOM 850 O O . GLY A 1 104 ? 1.475 9.539 -0.334 1.00 89.12 104 GLY A O 1
ATOM 851 N N . LYS A 1 105 ? 2.215 9.596 -2.445 1.00 86.81 105 LYS A N 1
ATOM 852 C CA . LYS A 1 105 ? 2.092 11.061 -2.582 1.00 86.81 105 LYS A CA 1
ATOM 853 C C . LYS A 1 105 ? 0.765 11.424 -3.253 1.00 86.81 105 LYS A C 1
ATOM 855 O O . LYS A 1 105 ? 0.259 10.662 -4.059 1.00 86.81 105 LYS A O 1
ATOM 860 N N . LYS A 1 106 ? 0.250 12.636 -3.000 1.00 85.19 106 LYS A N 1
ATOM 861 C CA . LYS A 1 106 ? -1.019 13.136 -3.578 1.00 85.19 106 LYS A CA 1
ATOM 862 C C . LYS A 1 106 ? -1.102 13.086 -5.115 1.00 85.19 106 LYS A C 1
ATOM 864 O O . LYS A 1 106 ? -2.198 13.114 -5.649 1.00 85.19 106 LYS A O 1
ATOM 869 N N . GLY A 1 107 ? 0.033 13.045 -5.818 1.00 85.44 107 GLY A N 1
ATOM 870 C CA . GLY A 1 107 ? 0.077 12.903 -7.281 1.00 85.44 107 GLY A CA 1
ATOM 871 C C . GLY A 1 107 ? -0.022 11.459 -7.791 1.00 85.44 107 GLY A C 1
ATOM 872 O O . GLY A 1 107 ? -0.028 11.260 -8.998 1.00 85.44 107 GLY A O 1
ATOM 873 N N . CYS A 1 108 ? -0.063 10.463 -6.905 1.00 90.62 108 CYS A N 1
ATOM 874 C CA . CYS A 1 108 ? -0.151 9.046 -7.252 1.00 90.62 108 CYS A CA 1
ATOM 875 C C . CYS A 1 108 ? -1.616 8.600 -7.195 1.00 90.62 108 CYS A C 1
ATOM 877 O O . CYS A 1 108 ? -2.060 8.060 -6.185 1.00 90.62 108 CYS A O 1
ATOM 879 N N . PHE A 1 109 ? -2.374 8.898 -8.246 1.00 92.38 109 PHE A N 1
ATOM 880 C CA . PHE A 1 109 ? -3.811 8.643 -8.295 1.00 92.38 109 PHE A CA 1
ATOM 881 C C . PHE A 1 109 ? -4.143 7.144 -8.273 1.00 92.38 109 PHE A C 1
ATOM 883 O O . PHE A 1 109 ? -3.541 6.363 -9.004 1.00 92.38 109 PHE A O 1
ATOM 890 N N . PHE A 1 110 ? -5.131 6.776 -7.461 1.00 94.25 110 PHE A N 1
ATOM 891 C CA . PHE A 1 110 ? -5.781 5.467 -7.443 1.00 94.25 110 PHE A CA 1
ATOM 892 C C . PHE A 1 110 ? -7.294 5.678 -7.457 1.00 94.25 110 PHE A C 1
ATOM 894 O O . PHE A 1 110 ? -7.795 6.610 -6.830 1.00 94.25 110 PHE A O 1
ATOM 901 N N . GLN A 1 111 ? -8.022 4.805 -8.148 1.00 93.88 111 GLN A N 1
ATOM 902 C CA . GLN A 1 111 ? -9.479 4.826 -8.174 1.00 93.88 111 GLN A CA 1
ATOM 903 C C . GLN A 1 111 ? -10.014 3.509 -7.628 1.00 93.88 111 GLN A C 1
ATOM 905 O O . GLN A 1 111 ? -9.593 2.437 -8.053 1.00 93.88 111 GLN A O 1
ATOM 910 N N . PHE A 1 112 ? -10.946 3.607 -6.686 1.00 96.50 112 PHE A N 1
ATOM 911 C CA . PHE A 1 112 ? -11.713 2.459 -6.228 1.00 96.50 112 PHE A CA 1
ATOM 912 C C . PHE A 1 112 ? -12.569 1.904 -7.375 1.00 96.50 112 PHE A C 1
ATOM 914 O O . PHE A 1 112 ? -13.233 2.676 -8.070 1.00 96.50 112 PHE A O 1
ATOM 921 N N . ILE A 1 113 ? -12.551 0.583 -7.548 1.00 96.56 113 ILE A N 1
ATOM 922 C CA . ILE A 1 113 ? -13.335 -0.119 -8.570 1.00 96.56 113 ILE A CA 1
ATOM 923 C C . ILE A 1 113 ? -14.569 -0.733 -7.915 1.00 96.56 113 ILE A C 1
ATOM 925 O O . ILE A 1 113 ? -15.686 -0.288 -8.168 1.00 96.56 113 ILE A O 1
ATOM 929 N N . GLU A 1 114 ? -14.367 -1.711 -7.034 1.00 96.56 114 GLU A N 1
ATOM 930 C CA . GLU A 1 114 ? -15.449 -2.437 -6.377 1.00 96.56 114 GLU A CA 1
ATOM 931 C C . GLU A 1 114 ? -14.998 -3.091 -5.065 1.00 96.56 114 GLU A C 1
ATOM 933 O O . GLU A 1 114 ? -13.812 -3.117 -4.731 1.00 96.56 114 GLU A O 1
ATOM 938 N N . TYR A 1 115 ? -15.972 -3.609 -4.314 1.00 96.69 115 TYR A N 1
ATOM 939 C CA . TYR A 1 115 ? -15.732 -4.508 -3.191 1.00 96.69 115 TYR A CA 1
ATOM 940 C C . TYR A 1 115 ? -16.022 -5.939 -3.631 1.00 96.69 115 TYR A C 1
ATOM 942 O O . TYR A 1 115 ? -17.098 -6.210 -4.158 1.00 96.69 115 TYR A O 1
ATOM 950 N N . LEU A 1 116 ? -15.092 -6.847 -3.347 1.00 94.62 116 LEU A N 1
ATOM 951 C CA . LEU A 1 116 ? -15.260 -8.279 -3.562 1.00 94.62 116 LEU A CA 1
ATOM 952 C C . LEU A 1 116 ? -15.448 -8.961 -2.204 1.00 94.62 116 LEU A C 1
ATOM 954 O O . LEU A 1 116 ? -14.557 -8.920 -1.359 1.00 94.62 116 LEU A O 1
ATOM 958 N N . ASP A 1 117 ? -16.604 -9.590 -1.983 1.00 89.81 117 ASP A N 1
ATOM 959 C CA . ASP A 1 117 ? -16.850 -10.386 -0.767 1.00 89.81 117 ASP A CA 1
ATOM 960 C C . ASP A 1 117 ? -16.123 -11.742 -0.798 1.00 89.81 117 ASP A C 1
ATOM 962 O O . ASP A 1 117 ? -15.971 -12.400 0.229 1.00 89.81 117 ASP A O 1
ATOM 966 N N . SER A 1 118 ? -15.678 -12.169 -1.979 1.00 94.31 118 SER A N 1
ATOM 967 C CA . SER A 1 118 ? -14.869 -13.370 -2.197 1.00 94.31 118 SER A CA 1
ATOM 968 C C . SER A 1 118 ? -13.617 -12.976 -2.985 1.00 94.31 118 SER A C 1
ATOM 970 O O . SER A 1 118 ? -13.629 -13.080 -4.212 1.00 94.31 118 SER A O 1
ATOM 972 N N . PRO A 1 119 ? -12.587 -12.439 -2.301 1.00 95.56 119 PRO A N 1
ATOM 973 C CA . PRO A 1 119 ? -11.345 -12.017 -2.940 1.00 95.56 119 PRO A CA 1
ATOM 974 C C . PRO A 1 119 ? -10.557 -13.210 -3.493 1.00 95.56 119 PRO A C 1
ATOM 976 O O . PRO A 1 119 ? -10.790 -14.363 -3.113 1.00 95.56 119 PRO A O 1
ATOM 979 N N . HIS A 1 120 ? -9.595 -12.928 -4.369 1.00 97.31 120 HIS A N 1
ATOM 980 C CA . HIS A 1 120 ? -8.632 -13.928 -4.821 1.00 97.31 120 HIS A CA 1
ATOM 981 C C . HIS A 1 120 ? -7.700 -14.357 -3.678 1.00 97.31 120 HIS A C 1
ATOM 983 O O . HIS A 1 120 ? -7.514 -13.646 -2.690 1.00 97.31 120 HIS A O 1
ATOM 989 N N . GLU A 1 121 ? -7.073 -15.528 -3.815 1.00 96.69 121 GLU A N 1
ATOM 990 C CA . GLU A 1 121 ? -6.017 -15.933 -2.885 1.00 96.69 121 GLU A CA 1
ATOM 991 C C . GLU A 1 121 ? -4.808 -14.999 -3.031 1.00 96.69 121 GLU A C 1
ATOM 993 O O . GLU A 1 121 ? -4.306 -14.783 -4.136 1.00 96.69 121 GLU A O 1
ATOM 998 N N . ALA A 1 122 ? -4.323 -14.463 -1.910 1.00 97.06 122 ALA A N 1
ATOM 999 C CA . ALA A 1 122 ? -3.178 -13.566 -1.893 1.00 97.06 122 ALA A CA 1
ATOM 1000 C C . ALA A 1 122 ? -1.930 -14.220 -2.510 1.00 97.06 122 ALA A C 1
ATOM 1002 O O . ALA A 1 122 ? -1.531 -15.333 -2.150 1.00 97.06 122 ALA A O 1
ATOM 1003 N N . ASN A 1 123 ? -1.280 -13.502 -3.425 1.00 95.94 123 ASN A N 1
ATOM 1004 C CA . ASN A 1 123 ? -0.069 -13.972 -4.100 1.00 95.94 123 ASN A CA 1
ATOM 1005 C C . ASN A 1 123 ? 1.182 -13.150 -3.765 1.00 95.94 123 ASN A C 1
ATOM 1007 O O . ASN A 1 123 ? 2.288 -13.553 -4.125 1.00 95.94 123 ASN A O 1
ATOM 1011 N N . VAL A 1 124 ? 1.023 -12.058 -3.018 1.00 96.06 124 VAL A N 1
ATOM 1012 C CA . VAL A 1 124 ? 2.107 -11.412 -2.277 1.00 96.06 124 VAL A CA 1
ATOM 1013 C C . VAL A 1 124 ? 2.199 -12.082 -0.913 1.00 96.06 124 VAL A C 1
ATOM 1015 O O . VAL A 1 124 ? 1.202 -12.166 -0.202 1.00 96.06 124 VAL A O 1
ATOM 1018 N N . LYS A 1 125 ? 3.380 -12.591 -0.555 1.00 94.75 125 LYS A N 1
ATOM 1019 C CA . LYS A 1 125 ? 3.565 -13.394 0.664 1.00 94.75 125 LYS A CA 1
ATOM 1020 C C . LYS A 1 125 ? 4.657 -12.814 1.542 1.00 94.75 125 LYS A C 1
ATOM 1022 O O . LYS A 1 125 ? 5.637 -12.291 1.020 1.00 94.75 125 LYS A O 1
ATOM 1027 N N . ALA A 1 126 ? 4.529 -12.969 2.854 1.00 94.19 126 ALA A N 1
ATOM 1028 C CA . ALA A 1 126 ? 5.640 -12.739 3.767 1.00 94.19 126 ALA A CA 1
ATOM 1029 C C . ALA A 1 126 ? 6.830 -13.637 3.393 1.00 94.19 126 ALA A C 1
ATOM 1031 O O . ALA A 1 126 ? 6.660 -14.801 3.017 1.00 94.19 126 ALA A O 1
ATOM 1032 N N . PHE A 1 127 ? 8.037 -13.089 3.470 1.00 94.88 127 PHE A N 1
ATOM 1033 C CA . PHE A 1 127 ? 9.262 -13.828 3.218 1.00 94.88 127 PHE A CA 1
ATOM 1034 C C . PHE A 1 127 ? 9.509 -14.848 4.334 1.00 94.88 127 PHE A C 1
ATOM 1036 O O . PHE A 1 127 ? 9.650 -14.486 5.502 1.00 94.88 127 PHE A O 1
ATOM 1043 N N . ASP A 1 128 ? 9.611 -16.120 3.956 1.00 93.19 128 ASP A N 1
ATOM 1044 C CA . ASP A 1 128 ? 9.929 -17.235 4.846 1.00 93.19 128 ASP A CA 1
ATOM 1045 C C . ASP A 1 128 ? 11.153 -17.983 4.311 1.00 93.19 128 ASP A C 1
ATOM 1047 O O . ASP A 1 128 ? 11.182 -18.456 3.174 1.00 93.19 128 ASP A O 1
ATOM 1051 N N . THR A 1 129 ? 12.171 -18.128 5.156 1.00 91.50 129 THR A N 1
ATOM 1052 C CA . THR A 1 129 ? 13.403 -18.848 4.824 1.00 91.50 129 THR A CA 1
ATOM 1053 C C . THR A 1 129 ? 13.181 -20.342 4.593 1.00 91.50 129 THR A C 1
ATOM 1055 O O . THR A 1 129 ? 13.991 -20.973 3.918 1.00 91.50 129 THR A O 1
ATOM 1058 N N . ASN A 1 130 ? 12.111 -20.919 5.151 1.00 93.19 130 ASN A N 1
ATOM 1059 C CA . ASN A 1 130 ? 11.775 -22.337 4.992 1.00 93.19 130 ASN A CA 1
ATOM 1060 C C . ASN A 1 130 ? 10.958 -22.612 3.723 1.00 93.19 130 ASN A C 1
ATOM 1062 O O . ASN A 1 130 ? 10.907 -23.753 3.266 1.00 93.19 130 ASN A O 1
ATOM 1066 N N . ASN A 1 131 ? 10.328 -21.582 3.153 1.00 89.38 131 ASN A N 1
ATOM 1067 C CA . ASN A 1 131 ? 9.478 -21.679 1.974 1.00 89.38 131 ASN A CA 1
ATOM 1068 C C . ASN A 1 131 ? 9.771 -20.521 1.011 1.00 89.38 131 ASN A C 1
ATOM 1070 O O . ASN A 1 131 ? 9.029 -19.543 0.923 1.00 89.38 131 ASN A O 1
ATOM 1074 N N . LEU A 1 132 ? 10.896 -20.635 0.304 1.00 87.38 132 LEU A N 1
ATOM 1075 C CA . LEU A 1 132 ? 11.355 -19.609 -0.624 1.00 87.38 132 LEU A CA 1
ATOM 1076 C C . LEU A 1 132 ? 10.431 -19.528 -1.846 1.00 87.38 132 LEU A C 1
ATOM 1078 O O . LEU A 1 132 ? 10.320 -20.475 -2.625 1.00 87.38 132 LEU A O 1
ATOM 1082 N N . SER A 1 133 ? 9.821 -18.364 -2.044 1.00 87.62 133 SER A N 1
ATOM 1083 C CA . SER A 1 133 ? 9.084 -18.010 -3.254 1.00 87.62 133 SER A CA 1
ATOM 1084 C C . SER A 1 133 ? 9.936 -17.133 -4.175 1.00 87.62 133 SER A C 1
ATOM 1086 O O . SER A 1 133 ? 10.807 -16.379 -3.736 1.00 87.62 133 SER A O 1
ATOM 1088 N N . PHE A 1 134 ? 9.707 -17.249 -5.483 1.00 89.00 134 PHE A N 1
ATOM 1089 C CA . PHE A 1 134 ? 10.350 -16.380 -6.464 1.00 89.00 134 PHE A CA 1
ATOM 1090 C C . PHE A 1 134 ? 9.668 -15.009 -6.486 1.00 89.00 134 PHE A C 1
ATOM 1092 O O . PHE A 1 134 ? 8.441 -14.929 -6.536 1.00 89.00 134 PHE A O 1
ATOM 1099 N N . GLY A 1 135 ? 10.463 -13.939 -6.491 1.00 94.50 135 GLY A N 1
ATOM 1100 C CA . GLY A 1 135 ? 9.945 -12.581 -6.571 1.00 94.50 135 GLY A CA 1
ATOM 1101 C C . GLY A 1 135 ? 10.928 -11.516 -6.097 1.00 94.50 135 GLY A C 1
ATOM 1102 O O . GLY A 1 135 ? 12.102 -11.785 -5.838 1.00 94.50 135 GLY A O 1
ATOM 1103 N N . ILE A 1 136 ? 10.431 -10.287 -5.977 1.00 95.12 136 ILE A N 1
ATOM 1104 C CA . ILE A 1 136 ? 11.173 -9.139 -5.455 1.00 95.12 136 ILE A CA 1
ATOM 1105 C C . ILE A 1 136 ? 10.882 -9.015 -3.967 1.00 95.12 136 ILE A C 1
ATOM 1107 O O . ILE A 1 136 ? 9.726 -8.883 -3.572 1.00 95.12 136 ILE A O 1
ATOM 1111 N N . LEU A 1 137 ? 11.937 -9.002 -3.157 1.00 95.62 137 LEU A N 1
ATOM 1112 C CA . LEU A 1 137 ? 11.835 -8.714 -1.732 1.00 95.62 137 LEU A CA 1
ATOM 1113 C C . LEU A 1 137 ? 11.675 -7.209 -1.522 1.00 95.62 137 LEU A C 1
ATOM 1115 O O . LEU A 1 137 ? 12.487 -6.423 -2.015 1.00 95.62 137 LEU A O 1
ATOM 1119 N N . GLN A 1 138 ? 10.643 -6.816 -0.787 1.00 94.19 138 GLN A N 1
ATOM 1120 C CA . GLN A 1 138 ? 10.403 -5.432 -0.400 1.00 94.19 138 GLN A CA 1
ATOM 1121 C C . GLN A 1 138 ? 10.112 -5.355 1.094 1.00 94.19 138 GLN A C 1
ATOM 1123 O O . GLN A 1 138 ? 9.348 -6.154 1.627 1.00 94.19 138 GLN A O 1
ATOM 1128 N N . GLU A 1 139 ? 10.751 -4.401 1.763 1.00 94.75 139 GLU A N 1
ATOM 1129 C CA . GLU A 1 139 ? 10.540 -4.133 3.184 1.00 94.75 139 GLU A CA 1
ATOM 1130 C C . GLU A 1 139 ? 9.373 -3.153 3.353 1.00 94.75 139 GLU A C 1
ATOM 1132 O O . GLU A 1 139 ? 9.333 -2.099 2.710 1.00 94.75 139 GLU A O 1
ATOM 1137 N N . TYR A 1 140 ? 8.441 -3.493 4.236 1.00 90.94 140 TYR A N 1
ATOM 1138 C CA . TYR A 1 140 ? 7.269 -2.700 4.573 1.00 90.94 140 TYR A CA 1
ATOM 1139 C C . TYR A 1 140 ? 7.260 -2.394 6.065 1.00 90.94 140 TYR A C 1
ATOM 1141 O O . TYR A 1 140 ? 7.561 -3.246 6.896 1.00 90.94 140 TYR A O 1
ATOM 1149 N N . ASP A 1 141 ? 6.897 -1.157 6.384 1.00 90.44 141 ASP A N 1
ATOM 1150 C CA . ASP A 1 141 ? 6.637 -0.708 7.745 1.00 90.44 141 ASP A CA 1
ATOM 1151 C C . ASP A 1 141 ? 5.145 -0.890 8.062 1.00 90.44 141 ASP A C 1
ATOM 1153 O O . ASP A 1 141 ? 4.301 -0.333 7.350 1.00 90.44 141 ASP A O 1
ATOM 1157 N N . ASP A 1 142 ? 4.831 -1.534 9.182 1.00 89.06 142 ASP A N 1
ATOM 1158 C CA . ASP A 1 142 ? 3.483 -1.586 9.751 1.00 89.06 142 ASP A CA 1
ATOM 1159 C C . ASP A 1 142 ? 3.461 -1.128 11.221 1.00 89.06 142 ASP A C 1
ATOM 1161 O O . ASP A 1 142 ? 4.490 -0.797 11.825 1.00 89.06 142 ASP A O 1
ATOM 1165 N N . PHE A 1 143 ? 2.272 -1.021 11.809 1.00 89.06 143 PHE A N 1
ATOM 1166 C CA . PHE A 1 143 ? 2.105 -0.689 13.214 1.00 89.06 143 PHE A CA 1
ATOM 1167 C C . PHE A 1 143 ? 2.585 -1.819 14.120 1.00 89.06 143 PHE A C 1
ATOM 1169 O O . PHE A 1 143 ? 2.280 -2.986 13.910 1.00 89.06 143 PHE A O 1
ATOM 1176 N N . GLY A 1 144 ? 3.278 -1.456 15.201 1.00 86.38 144 GLY A N 1
ATOM 1177 C CA . GLY A 1 144 ? 3.503 -2.402 16.286 1.00 86.38 144 GLY A CA 1
ATOM 1178 C C . GLY A 1 144 ? 2.213 -2.725 17.046 1.00 86.38 144 GLY A C 1
ATOM 1179 O O . GLY A 1 144 ? 1.341 -1.867 17.204 1.00 86.38 144 GLY A O 1
ATOM 1180 N N . LYS A 1 145 ? 2.121 -3.931 17.613 1.00 83.75 145 LYS A N 1
ATOM 1181 C CA . LYS A 1 145 ? 0.903 -4.415 18.311 1.00 83.75 145 LYS A CA 1
ATOM 1182 C C . LYS A 1 145 ? 0.402 -3.501 19.437 1.00 83.75 145 LYS A C 1
ATOM 1184 O O . LYS A 1 145 ? -0.796 -3.381 19.669 1.00 83.75 145 LYS A O 1
ATOM 1189 N N . ASN A 1 146 ? 1.323 -2.830 20.129 1.00 86.25 146 ASN A N 1
ATOM 1190 C CA . ASN A 1 146 ? 1.022 -1.966 21.277 1.00 86.25 146 ASN A CA 1
ATOM 1191 C C . ASN A 1 146 ? 0.955 -0.473 20.918 1.00 86.25 146 ASN A C 1
ATOM 1193 O O . ASN A 1 146 ? 0.955 0.376 21.808 1.00 86.25 146 ASN A O 1
ATOM 1197 N N . VAL A 1 147 ? 0.935 -0.134 19.626 1.00 90.25 147 VAL A N 1
ATOM 1198 C CA . VAL A 1 147 ? 0.791 1.251 19.166 1.00 90.25 147 VAL A CA 1
ATOM 1199 C C . VAL A 1 147 ? -0.592 1.773 19.560 1.00 90.25 147 VAL A C 1
ATOM 1201 O O . VAL A 1 147 ? -1.599 1.080 19.396 1.00 90.25 147 VAL A O 1
ATOM 1204 N N . THR A 1 148 ? -0.636 3.003 20.073 1.00 91.31 148 THR A N 1
ATOM 1205 C CA . THR A 1 148 ? -1.863 3.774 20.316 1.00 91.31 148 THR A CA 1
ATOM 1206 C C . THR A 1 148 ? -2.010 4.889 19.277 1.00 91.31 148 THR A C 1
ATOM 1208 O O . THR A 1 148 ? -1.086 5.169 18.508 1.00 91.31 148 THR A O 1
ATOM 1211 N N . PHE A 1 149 ? -3.165 5.558 19.249 1.00 91.00 149 PHE A N 1
ATOM 1212 C CA . PHE A 1 149 ? -3.384 6.672 18.327 1.00 91.00 149 PHE A CA 1
ATOM 1213 C C . PHE A 1 149 ? -2.382 7.821 18.537 1.00 91.00 149 PHE A C 1
ATOM 1215 O O . PHE A 1 149 ? -1.873 8.384 17.569 1.00 91.00 149 PHE A O 1
ATOM 1222 N N . ASP A 1 150 ? -2.017 8.120 19.785 1.00 90.62 150 ASP A N 1
ATOM 1223 C CA . ASP A 1 150 ? -1.027 9.157 20.092 1.00 90.62 150 ASP A CA 1
ATOM 1224 C C . ASP A 1 150 ? 0.335 8.855 19.459 1.00 90.62 150 ASP A C 1
ATOM 1226 O O . ASP A 1 150 ? 1.018 9.759 18.980 1.00 90.62 150 ASP A O 1
ATOM 1230 N N . ASN A 1 151 ? 0.731 7.583 19.361 1.00 90.12 151 ASN A N 1
ATOM 1231 C CA . ASN A 1 151 ? 1.984 7.209 18.706 1.00 90.12 151 ASN A CA 1
ATOM 1232 C C . ASN A 1 151 ? 2.004 7.523 17.203 1.00 90.12 151 ASN A C 1
ATOM 1234 O O . ASN A 1 151 ? 3.088 7.567 16.627 1.00 90.12 151 ASN A O 1
ATOM 1238 N N . VAL A 1 152 ? 0.851 7.701 16.554 1.00 88.75 152 VAL A N 1
ATOM 1239 C CA . VAL A 1 152 ? 0.733 7.979 15.109 1.00 88.75 152 VAL A CA 1
ATOM 1240 C C . VAL A 1 152 ? 0.216 9.389 14.816 1.00 88.75 152 VAL A C 1
ATOM 1242 O O . VAL A 1 152 ? 0.109 9.787 13.655 1.00 88.75 152 VAL A O 1
ATOM 1245 N N . ASN A 1 153 ? -0.088 10.154 15.862 1.00 88.25 153 ASN A N 1
ATOM 1246 C CA . ASN A 1 153 ? -0.528 11.533 15.782 1.00 88.25 153 ASN A CA 1
ATOM 1247 C C . ASN A 1 153 ? 0.674 12.468 15.566 1.00 88.25 153 ASN A C 1
ATOM 1249 O O . ASN A 1 153 ? 1.538 12.596 16.427 1.00 88.25 153 ASN A O 1
ATOM 1253 N N . ASN A 1 154 ? 0.695 13.191 14.441 1.00 84.06 154 ASN A N 1
ATOM 1254 C CA . ASN A 1 154 ? 1.776 14.131 14.107 1.00 84.06 154 ASN A CA 1
ATOM 1255 C C . ASN A 1 154 ? 1.901 15.323 15.076 1.00 84.06 154 ASN A C 1
ATOM 1257 O O . ASN A 1 154 ? 2.906 16.029 15.033 1.00 84.06 154 ASN A O 1
ATOM 1261 N N . TYR A 1 155 ? 0.882 15.577 15.900 1.00 84.31 155 TYR A N 1
ATOM 1262 C CA . TYR A 1 155 ? 0.879 16.650 16.897 1.00 84.31 155 TYR A CA 1
ATOM 1263 C C . TYR A 1 155 ? 1.285 16.173 18.296 1.00 84.31 155 TYR A C 1
ATOM 1265 O O . TYR A 1 155 ? 1.483 17.000 19.185 1.00 84.31 155 TYR A O 1
ATOM 1273 N N . ALA A 1 156 ? 1.403 14.861 18.507 1.00 87.06 156 ALA A N 1
ATOM 1274 C CA . ALA A 1 156 ? 1.833 14.298 19.777 1.00 87.06 156 ALA A CA 1
ATOM 1275 C C . ALA A 1 156 ? 3.366 14.203 19.849 1.00 87.06 156 ALA A C 1
ATOM 1277 O O . ALA A 1 156 ? 4.063 14.121 18.839 1.00 87.06 156 ALA A O 1
ATOM 1278 N N . SER A 1 157 ? 3.907 14.202 21.069 1.00 85.81 157 SER A N 1
ATOM 1279 C CA . SER A 1 157 ? 5.345 14.025 21.323 1.00 85.81 157 SER A CA 1
ATOM 1280 C C . SER A 1 157 ? 5.778 12.553 21.347 1.00 85.81 157 SER A C 1
ATOM 1282 O O . SER A 1 157 ? 6.976 12.253 21.323 1.00 85.81 157 SER A O 1
ATOM 1284 N N . SER A 1 158 ? 4.817 11.629 21.401 1.00 87.25 158 SER A N 1
ATOM 1285 C CA . SER A 1 158 ? 5.030 10.185 21.364 1.00 87.25 158 SER A CA 1
ATOM 1286 C C . SER A 1 158 ? 5.618 9.739 20.032 1.00 87.25 158 SER A C 1
ATOM 1288 O O . SER A 1 158 ? 5.200 10.160 18.958 1.00 87.25 158 SER A O 1
ATOM 1290 N N . ARG A 1 159 ? 6.589 8.826 20.098 1.00 82.19 159 ARG A N 1
ATOM 1291 C CA . ARG A 1 159 ? 7.193 8.231 18.903 1.00 82.19 159 ARG A CA 1
ATOM 1292 C C . ARG A 1 159 ? 6.375 7.034 18.435 1.00 82.19 159 ARG A C 1
ATOM 1294 O O . ARG A 1 159 ? 5.879 6.262 19.257 1.00 82.19 159 ARG A O 1
ATOM 1301 N N . THR A 1 160 ? 6.276 6.858 17.122 1.00 81.50 160 THR A N 1
ATOM 1302 C CA . THR A 1 160 ? 5.725 5.636 16.530 1.00 81.50 160 THR A CA 1
ATOM 1303 C C . THR A 1 160 ? 6.731 4.499 16.658 1.00 81.50 160 THR A C 1
ATOM 1305 O O . THR A 1 160 ? 7.894 4.668 16.292 1.00 81.50 160 THR A O 1
ATOM 1308 N N . VAL A 1 161 ? 6.279 3.335 17.123 1.00 83.12 161 VAL A N 1
ATOM 1309 C CA . VAL A 1 161 ? 7.008 2.069 16.969 1.00 83.12 161 VAL A CA 1
ATOM 1310 C C . VAL A 1 161 ? 6.441 1.367 15.743 1.00 83.12 161 VAL A C 1
ATOM 1312 O O . VAL A 1 161 ? 5.222 1.249 15.617 1.00 83.12 161 VAL A O 1
ATOM 1315 N N . ARG A 1 162 ? 7.316 0.956 14.826 1.00 87.62 162 ARG A N 1
ATOM 1316 C CA . ARG A 1 162 ? 6.935 0.261 13.597 1.00 87.62 162 ARG A CA 1
ATOM 1317 C C . ARG A 1 162 ? 7.534 -1.129 13.595 1.00 87.62 162 ARG A C 1
ATOM 1319 O O . ARG A 1 162 ? 8.685 -1.296 14.002 1.00 87.62 162 ARG A O 1
ATOM 1326 N N . GLU A 1 163 ? 6.744 -2.088 13.154 1.00 90.62 163 GLU A N 1
ATOM 1327 C CA . GLU A 1 163 ? 7.221 -3.424 12.834 1.00 90.62 163 GLU A CA 1
ATOM 1328 C C . GLU A 1 163 ? 7.581 -3.455 11.351 1.00 90.62 163 GLU A C 1
ATOM 1330 O O . GLU A 1 163 ? 7.027 -2.702 10.550 1.00 90.62 163 GLU A O 1
ATOM 1335 N N . LYS A 1 164 ? 8.576 -4.269 11.009 1.00 91.69 164 LYS A N 1
ATOM 1336 C CA . LYS A 1 164 ? 9.020 -4.440 9.632 1.00 91.69 164 LYS A CA 1
ATOM 1337 C C . LYS A 1 164 ? 8.662 -5.831 9.173 1.00 91.69 164 LYS A C 1
ATOM 1339 O O . LYS A 1 164 ? 8.961 -6.802 9.866 1.00 91.69 164 LYS A O 1
ATOM 1344 N N . GLU A 1 165 ? 8.104 -5.908 7.983 1.00 93.25 165 GLU A N 1
ATOM 1345 C CA . GLU A 1 165 ? 7.842 -7.156 7.294 1.00 93.25 165 GLU A CA 1
ATOM 1346 C C . GLU A 1 165 ? 8.511 -7.116 5.924 1.00 93.25 165 GLU A C 1
ATOM 1348 O O . GLU A 1 165 ? 8.563 -6.077 5.267 1.00 93.25 165 GLU A O 1
ATOM 1353 N N . ILE A 1 166 ? 9.059 -8.248 5.493 1.00 95.31 166 ILE A N 1
ATOM 1354 C CA . ILE A 1 166 ? 9.571 -8.395 4.134 1.00 95.31 166 ILE A CA 1
ATOM 1355 C C . ILE A 1 166 ? 8.520 -9.170 3.358 1.00 95.31 166 ILE A C 1
ATOM 1357 O O . ILE A 1 166 ? 8.242 -10.319 3.694 1.00 95.31 166 ILE A O 1
ATOM 1361 N N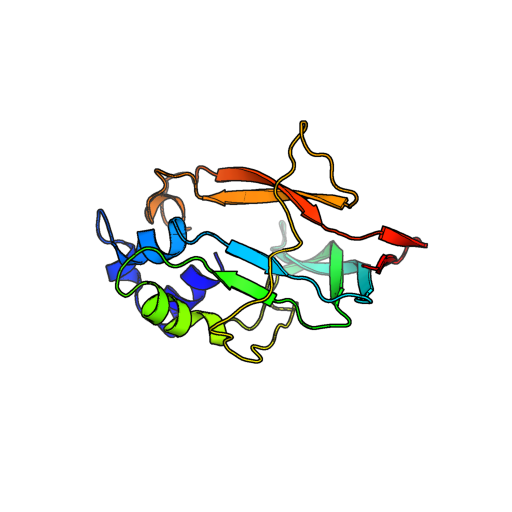 . LEU A 1 167 ? 7.963 -8.563 2.316 1.00 95.88 167 LEU A N 1
ATOM 1362 C CA . LEU A 1 167 ? 7.059 -9.242 1.396 1.00 95.88 167 LEU A CA 1
ATOM 1363 C C . LEU A 1 167 ? 7.807 -9.641 0.126 1.00 95.88 167 LEU A C 1
ATOM 1365 O O . LEU A 1 167 ? 8.691 -8.928 -0.356 1.00 95.88 167 LEU A O 1
ATOM 1369 N N . VAL A 1 168 ? 7.414 -10.778 -0.431 1.00 96.88 168 VAL A N 1
ATOM 1370 C CA . VAL A 1 168 ? 7.839 -11.273 -1.733 1.00 96.88 168 VAL A CA 1
ATOM 1371 C C . VAL A 1 168 ? 6.761 -10.909 -2.744 1.00 96.88 168 VAL A C 1
ATOM 1373 O O . VAL A 1 168 ? 5.674 -11.488 -2.753 1.00 96.88 168 VAL A O 1
ATOM 1376 N N . LEU A 1 169 ? 7.060 -9.931 -3.596 1.00 96.56 169 LEU A N 1
ATOM 1377 C CA . LEU A 1 169 ? 6.211 -9.569 -4.725 1.00 96.56 169 LEU A CA 1
ATOM 1378 C C . LEU A 1 169 ? 6.479 -10.548 -5.874 1.00 96.56 169 LEU A C 1
ATOM 1380 O O . LEU A 1 169 ? 7.640 -10.645 -6.280 1.00 96.56 169 LEU A O 1
ATOM 1384 N N . PRO A 1 170 ? 5.465 -11.227 -6.442 1.00 96.12 170 PRO A N 1
ATOM 1385 C CA . PRO A 1 170 ? 5.632 -12.203 -7.522 1.00 96.12 170 PRO A CA 1
ATOM 1386 C C . PRO A 1 170 ? 5.910 -11.498 -8.861 1.00 96.12 170 PRO A C 1
ATOM 1388 O O . PRO A 1 170 ? 5.109 -11.528 -9.786 1.00 96.12 170 PRO A O 1
ATOM 1391 N N . LEU A 1 171 ? 7.034 -10.789 -8.934 1.00 96.75 171 LEU A N 1
ATOM 1392 C CA . LEU A 1 171 ? 7.426 -9.929 -10.039 1.00 96.75 171 LEU A CA 1
ATOM 1393 C C . LEU A 1 171 ? 8.816 -10.316 -10.539 1.00 96.75 171 LEU A C 1
ATOM 1395 O O . LEU A 1 171 ? 9.737 -10.562 -9.762 1.00 96.75 171 LEU A O 1
ATOM 1399 N N . GLN A 1 172 ? 8.986 -10.280 -11.853 1.00 96.56 172 GLN A N 1
ATOM 1400 C CA . GLN A 1 172 ? 10.256 -10.450 -12.541 1.00 96.56 172 GLN A CA 1
ATOM 1401 C C . GLN A 1 172 ? 10.651 -9.145 -13.230 1.00 96.56 172 GLN A C 1
ATOM 1403 O O . GLN A 1 172 ? 9.838 -8.532 -13.920 1.00 96.56 172 GLN A O 1
ATOM 1408 N N . ASN A 1 173 ? 11.910 -8.722 -13.092 1.00 96.62 173 ASN A N 1
ATOM 1409 C CA . ASN A 1 173 ? 12.440 -7.625 -13.903 1.00 96.62 173 ASN A CA 1
ATOM 1410 C C . ASN A 1 173 ? 12.604 -8.099 -15.352 1.00 96.62 173 ASN A C 1
ATOM 1412 O O . ASN A 1 173 ? 13.335 -9.054 -15.609 1.00 96.62 173 ASN A O 1
ATOM 1416 N N . ILE A 1 174 ? 11.931 -7.428 -16.285 1.00 97.38 174 ILE A N 1
ATOM 1417 C CA . ILE A 1 174 ? 12.007 -7.743 -17.720 1.00 97.38 174 ILE A CA 1
ATOM 1418 C C . ILE A 1 174 ? 12.869 -6.745 -18.496 1.00 97.38 174 ILE A C 1
ATOM 1420 O O . ILE A 1 174 ? 13.265 -7.013 -19.627 1.00 97.38 174 ILE A O 1
ATOM 1424 N N . GLY A 1 175 ? 13.187 -5.600 -17.895 1.00 96.75 175 GLY A N 1
ATOM 1425 C CA . GLY A 1 175 ? 14.100 -4.629 -18.475 1.00 96.75 175 GLY A CA 1
ATOM 1426 C C . GLY A 1 175 ? 14.303 -3.427 -17.570 1.00 96.75 175 GLY A C 1
ATOM 1427 O O . GLY A 1 175 ? 13.417 -3.044 -16.809 1.00 96.75 175 GLY A O 1
ATOM 1428 N N . SER A 1 176 ? 15.475 -2.810 -17.670 1.00 96.38 176 SER A N 1
ATOM 1429 C CA . SER A 1 176 ? 15.816 -1.605 -16.918 1.00 96.38 176 SER A CA 1
ATOM 1430 C C . SER A 1 176 ? 16.645 -0.660 -17.781 1.00 96.38 176 SER A C 1
ATOM 1432 O O . SER A 1 176 ? 17.423 -1.082 -18.635 1.00 96.38 176 SER A O 1
ATOM 1434 N N . SER A 1 177 ? 16.490 0.635 -17.544 1.00 94.00 177 SER A N 1
ATOM 1435 C CA . SER A 1 177 ? 17.312 1.700 -18.110 1.00 94.00 177 SER A CA 1
ATOM 1436 C C . SER A 1 177 ? 17.584 2.758 -17.041 1.00 94.00 177 SER A C 1
ATOM 1438 O O . SER A 1 177 ? 17.124 2.659 -15.906 1.00 94.00 177 SER A O 1
ATOM 1440 N N . LYS A 1 178 ? 18.284 3.837 -17.407 1.00 89.50 178 LYS A N 1
ATOM 1441 C CA . LYS A 1 178 ? 18.452 4.987 -16.509 1.00 89.50 178 LYS A CA 1
ATOM 1442 C C . LYS A 1 178 ? 17.108 5.597 -16.076 1.00 89.50 178 LYS A C 1
ATOM 1444 O O . LYS A 1 178 ? 16.999 6.091 -14.958 1.00 89.50 178 LYS A O 1
ATOM 1449 N N . GLY A 1 179 ? 16.118 5.610 -16.969 1.00 91.50 179 GLY A N 1
ATOM 1450 C CA . GLY A 1 179 ? 14.852 6.317 -16.756 1.00 91.50 179 GLY A CA 1
ATOM 1451 C C . GLY A 1 179 ? 13.725 5.459 -16.190 1.00 91.50 179 GLY A C 1
ATOM 1452 O O . GLY A 1 179 ? 12.727 6.017 -15.742 1.00 91.50 179 GLY A O 1
ATOM 1453 N N . PHE A 1 180 ? 13.848 4.131 -16.221 1.00 95.44 180 PHE A N 1
ATOM 1454 C CA . PHE A 1 180 ? 12.797 3.248 -15.722 1.00 95.44 180 PHE A CA 1
ATOM 1455 C C . PHE A 1 180 ? 13.292 1.828 -15.441 1.00 95.44 180 PHE A C 1
ATOM 1457 O O . PHE A 1 180 ? 14.274 1.386 -16.036 1.00 95.44 180 PHE A O 1
ATOM 1464 N N . SER A 1 181 ? 12.528 1.098 -14.634 1.00 97.25 181 SER A N 1
ATOM 1465 C CA . SER A 1 181 ? 12.599 -0.357 -14.486 1.00 97.25 181 SER A CA 1
ATOM 1466 C C . SER A 1 181 ? 11.220 -0.950 -14.747 1.00 97.25 181 SER A C 1
ATOM 1468 O O . SER A 1 181 ? 10.221 -0.453 -14.231 1.00 97.25 181 SER A O 1
ATOM 1470 N N . LEU A 1 182 ? 11.153 -1.991 -15.569 1.00 97.88 182 LEU A N 1
ATOM 1471 C CA . LEU A 1 182 ? 9.918 -2.660 -15.951 1.00 97.88 182 LEU A CA 1
ATOM 1472 C C . LEU A 1 182 ? 9.888 -4.065 -15.357 1.00 97.88 182 LEU A C 1
ATOM 1474 O O . LEU A 1 182 ? 10.823 -4.852 -15.530 1.00 97.88 182 LEU A O 1
ATOM 1478 N N . TYR A 1 183 ? 8.781 -4.374 -14.696 1.00 97.88 183 TYR A N 1
ATOM 1479 C CA . TYR A 1 183 ? 8.527 -5.663 -14.077 1.00 97.88 183 TYR A CA 1
ATOM 1480 C C . TYR A 1 183 ? 7.250 -6.288 -14.625 1.00 97.88 183 TYR A C 1
ATOM 1482 O O . TYR A 1 183 ? 6.351 -5.575 -15.077 1.00 97.88 183 TYR A O 1
ATOM 1490 N N . LYS A 1 184 ? 7.179 -7.616 -14.571 1.00 97.38 184 LYS A N 1
ATOM 1491 C CA . LYS A 1 184 ? 6.024 -8.410 -14.986 1.00 97.38 184 LYS A CA 1
ATOM 1492 C C . LYS A 1 184 ? 5.744 -9.510 -13.960 1.00 97.38 184 LYS A C 1
ATOM 1494 O O . LYS A 1 184 ? 6.701 -10.061 -13.424 1.00 97.38 184 LYS A O 1
ATOM 1499 N N . THR A 1 185 ? 4.474 -9.821 -13.711 1.00 94.50 185 THR A N 1
ATOM 1500 C CA . THR A 1 185 ? 4.056 -11.088 -13.075 1.00 94.50 185 THR A CA 1
ATOM 1501 C C . THR A 1 185 ? 4.184 -12.269 -14.026 1.00 94.50 185 THR A C 1
ATOM 1503 O O . THR A 1 185 ? 3.741 -12.106 -15.195 1.00 94.50 185 THR A O 1
#

pLDDT: mean 91.74, std 4.6, range [76.5, 97.94]

Foldseek 3Di:
DLQVCQCVPVVVCVVLQQPVVRPLVCLVQVWDKFKDDDAFKKKKKFWDWDWDWDQDPPDGDTDTDTDTDIAIDIPDDIDIDTDGDDPCSVVSSVVGVQVRQADDDPPHGDHDDDDDPDDDDGPWAWDDPVDDDDADKDKDWGADPPDGPLCVDPPHPHHGDTDITIIGDNWDFPDDDPGITMIGD

Sequence (185 aa):
MAILNQAITIGGDLEKLATINSNFFSFIRDAKIDFYIEANSYFAVNNSFVKILKPSRSDDGFGQTVAFREYIYLSSPLEIIFETQQEGQKEYLQKFLHKINYFGKKGCFFQFIEYLDSPHEANVKAFDTNNLSFGILQEYDDFGKNVTFDNVNNYASSRTVREKEILVLPLQNIGSSKGFSLYKT

Secondary structure (DSSP, 8-state):
-HHHHHHHHTT-THHHHHSTT-HHHHHHHS-EEEEEE-TT-EEEEEEEEEEEEEE-SSSSSEEEEEEEEEEEEESSPEEEEEE--STTHHHHHHHHHTT--BSSSTTSB-------SSPPPP-SEE--TTSPPSSEEEEEEEE-TT--SGGG-TTSSPPPPEEEEEEEE--EEEEE-SSEEEEE-